Protein AF-A0A7D7VH43-F1 (afdb_monomer_lite)

Radius of gyration: 18.01 Å; chains: 1; bounding box: 37×37×48 Å

pLDDT: mean 91.58, std 15.98, range [28.94, 98.81]

Sequence (204 aa):
MSGVLYAEDCGVNSSALSQAAATEMLDHLNPDVMVSTERVGRNENGIYYNMRGRDYGMGRARIDLLFDEAMVRGIPTLAVGDGGNEIGMGLVSDVVKISVPFAAPGDCPCGGGIGATSGADILMTAAVSNWGCTAICAAMAMRTGDARLIHTPKMEARMLEVMTANGLINSADGIIDGHVDGIRDTTHIALAELADAITRKALL

Structure (mmCIF, N/CA/C/O backbone):
data_AF-A0A7D7VH43-F1
#
_entry.id   AF-A0A7D7VH43-F1
#
loop_
_atom_site.group_PDB
_atom_site.id
_atom_site.type_symbol
_atom_site.label_atom_id
_atom_site.label_alt_id
_atom_site.label_comp_id
_atom_site.label_asym_id
_atom_site.label_entity_id
_atom_site.label_seq_id
_atom_site.pdbx_PDB_ins_code
_atom_site.Cartn_x
_atom_site.Cartn_y
_atom_site.Cartn_z
_atom_site.occupancy
_atom_site.B_iso_or_equiv
_atom_site.auth_seq_id
_atom_site.auth_comp_id
_atom_site.auth_asym_id
_atom_site.auth_atom_id
_atom_site.pdbx_PDB_model_num
ATOM 1 N N . MET A 1 1 ? -16.870 -23.491 -4.202 1.00 30.12 1 MET A N 1
ATOM 2 C CA . MET A 1 1 ? -15.555 -24.131 -4.408 1.00 30.12 1 MET A CA 1
ATOM 3 C C . MET A 1 1 ? -14.579 -22.978 -4.579 1.00 30.12 1 MET A C 1
ATOM 5 O O . MET A 1 1 ? -14.709 -22.249 -5.548 1.00 30.12 1 MET A O 1
ATOM 9 N N . SER A 1 2 ? -13.769 -22.683 -3.563 1.00 34.12 2 SER A N 1
ATOM 10 C CA . SER A 1 2 ? -12.896 -21.503 -3.517 1.00 34.12 2 SER A CA 1
ATOM 11 C C . SER A 1 2 ? -11.709 -21.694 -4.464 1.00 34.12 2 SER A C 1
ATOM 13 O O . SER A 1 2 ? -10.767 -22.412 -4.133 1.00 34.12 2 SER A O 1
ATOM 15 N N . GLY A 1 3 ? -11.787 -21.109 -5.657 1.00 28.94 3 GLY A N 1
ATOM 16 C CA . GLY A 1 3 ? -10.708 -21.128 -6.640 1.00 28.94 3 GLY A CA 1
ATOM 17 C C . GLY A 1 3 ? -9.703 -20.020 -6.353 1.00 28.94 3 GLY A C 1
ATOM 18 O O . GLY A 1 3 ? -9.901 -18.886 -6.769 1.00 28.94 3 GLY A O 1
ATOM 19 N N . VAL A 1 4 ? -8.626 -20.346 -5.642 1.00 30.97 4 VAL A N 1
ATOM 20 C CA . VAL A 1 4 ? -7.389 -19.559 -5.702 1.00 30.97 4 VAL A CA 1
ATOM 21 C C . VAL A 1 4 ? -6.651 -20.044 -6.947 1.00 30.97 4 VAL A C 1
ATOM 23 O O . VAL A 1 4 ? -6.134 -21.160 -6.961 1.00 30.97 4 VAL A O 1
ATOM 26 N N . LEU A 1 5 ? -6.672 -19.254 -8.020 1.00 32.38 5 LEU A N 1
ATOM 27 C CA . LEU A 1 5 ? -5.896 -19.532 -9.228 1.00 32.38 5 LEU A CA 1
ATOM 28 C C . LEU A 1 5 ? -4.449 -19.084 -8.988 1.00 32.38 5 LEU A C 1
ATOM 30 O O . LEU A 1 5 ? -4.175 -17.899 -8.797 1.00 32.38 5 LEU A O 1
ATOM 34 N N . TYR A 1 6 ? -3.529 -20.047 -8.952 1.00 28.98 6 TYR A N 1
ATOM 35 C CA . TYR A 1 6 ? -2.091 -19.799 -8.872 1.00 28.98 6 TYR A CA 1
ATOM 36 C C . TYR A 1 6 ? -1.576 -19.276 -10.223 1.00 28.98 6 TYR A C 1
ATOM 38 O O . TYR A 1 6 ? -1.852 -19.849 -11.274 1.00 28.98 6 TYR A O 1
ATOM 46 N N . ALA A 1 7 ? -0.832 -18.170 -10.182 1.00 36.47 7 ALA A N 1
ATOM 47 C CA . ALA A 1 7 ? -0.276 -17.471 -11.339 1.00 36.47 7 ALA A CA 1
ATOM 48 C C . ALA A 1 7 ? 1.079 -18.062 -11.775 1.00 36.47 7 ALA A C 1
ATOM 50 O O . ALA A 1 7 ? 2.110 -17.403 -11.644 1.00 36.47 7 ALA A O 1
ATOM 51 N N . GLU A 1 8 ? 1.101 -19.305 -12.262 1.00 29.77 8 GLU A N 1
ATOM 52 C CA . GLU A 1 8 ? 2.364 -19.971 -12.638 1.00 29.77 8 GLU A CA 1
ATOM 53 C C . GLU A 1 8 ? 2.847 -19.710 -14.081 1.00 29.77 8 GLU A C 1
ATOM 55 O O . GLU A 1 8 ? 4.015 -19.959 -14.359 1.00 29.77 8 GLU A O 1
ATOM 60 N N . ASP A 1 9 ? 2.065 -19.086 -14.971 1.00 33.75 9 ASP A N 1
ATOM 61 C CA . ASP A 1 9 ? 2.475 -18.888 -16.377 1.00 33.75 9 ASP A CA 1
ATOM 62 C C . ASP A 1 9 ? 2.419 -17.418 -16.830 1.00 33.75 9 ASP A C 1
ATOM 64 O O . ASP A 1 9 ? 1.422 -16.976 -17.401 1.00 33.75 9 ASP A O 1
ATOM 68 N N . CYS A 1 10 ? 3.477 -16.618 -16.614 1.00 38.72 10 CYS A N 1
ATOM 69 C CA . CYS A 1 10 ? 3.488 -15.207 -17.055 1.00 38.72 10 CYS A CA 1
ATOM 70 C C . CYS A 1 10 ? 4.805 -14.696 -17.681 1.00 38.72 10 CYS A C 1
ATOM 72 O O . CYS A 1 10 ? 5.444 -13.779 -17.160 1.00 38.72 10 CYS A O 1
ATOM 74 N N . GLY A 1 11 ? 5.174 -15.238 -18.851 1.00 32.56 11 GLY A N 1
ATOM 75 C CA . GLY A 1 11 ? 6.020 -14.555 -19.853 1.00 32.56 11 GLY A CA 1
ATOM 76 C C . GLY A 1 11 ? 5.202 -13.609 -20.754 1.00 32.56 11 GLY A C 1
ATOM 77 O O . GLY A 1 11 ? 3.986 -13.561 -20.637 1.00 32.56 11 GLY A O 1
ATOM 78 N N . VAL A 1 12 ? 5.832 -12.859 -21.666 1.00 40.16 12 VAL A N 1
ATOM 79 C CA . VAL A 1 12 ? 5.258 -11.741 -22.473 1.00 40.16 12 VAL A CA 1
ATOM 80 C C . VAL A 1 12 ? 3.940 -12.058 -23.232 1.00 40.16 12 VAL A C 1
ATOM 82 O O . VAL A 1 12 ? 3.179 -11.148 -23.540 1.00 40.16 12 VAL A O 1
ATOM 85 N N . ASN A 1 13 ? 3.587 -13.335 -23.432 1.00 41.00 13 ASN A N 1
ATOM 86 C CA . ASN A 1 13 ? 2.270 -13.794 -23.923 1.00 41.00 13 ASN A CA 1
ATOM 87 C C . ASN A 1 13 ? 1.117 -13.707 -22.887 1.00 41.00 13 ASN A C 1
ATOM 89 O O . ASN A 1 13 ? 0.005 -14.150 -23.164 1.00 41.00 13 ASN A O 1
ATOM 93 N N . SER A 1 14 ? 1.364 -13.170 -21.690 1.00 57.97 14 SER A N 1
ATOM 94 C CA . SER A 1 14 ? 0.457 -13.249 -20.534 1.00 57.97 14 SER A CA 1
ATOM 95 C C . SER A 1 14 ? -0.432 -12.040 -20.289 1.00 57.97 14 SER A C 1
ATOM 97 O O . SER A 1 14 ? -1.360 -12.158 -19.493 1.00 57.97 14 SER A O 1
ATOM 99 N N . SER A 1 15 ? -0.209 -10.894 -20.938 1.00 67.12 15 SER A N 1
ATOM 100 C CA . SER A 1 15 ? -1.011 -9.690 -20.661 1.00 67.12 15 SER A CA 1
ATOM 101 C C . SER A 1 15 ? -2.470 -9.864 -21.084 1.00 67.12 15 SER A C 1
ATOM 103 O O . SER A 1 15 ? -3.365 -9.558 -20.307 1.00 67.12 15 SER A O 1
ATOM 105 N N . ALA A 1 16 ? -2.724 -10.444 -22.261 1.00 73.56 16 ALA A N 1
ATOM 106 C CA . ALA A 1 16 ? -4.080 -10.712 -22.741 1.00 73.56 16 ALA A CA 1
ATOM 107 C C . ALA A 1 16 ? -4.810 -11.761 -21.884 1.00 73.56 16 ALA A C 1
ATOM 109 O O . ALA A 1 16 ? -5.980 -11.580 -21.554 1.00 73.56 16 ALA A O 1
ATOM 110 N N . LEU A 1 17 ? -4.113 -12.830 -21.478 1.00 80.50 17 LEU A N 1
ATOM 111 C CA . LEU A 1 17 ? -4.665 -13.836 -20.561 1.00 80.50 17 LEU A CA 1
ATOM 112 C C . LEU A 1 17 ? -4.945 -13.237 -19.178 1.00 80.50 17 LEU A C 1
ATOM 114 O O . LEU A 1 17 ? -5.986 -13.513 -18.592 1.00 80.50 17 LEU A O 1
ATOM 118 N N . SER A 1 18 ? -4.057 -12.373 -18.686 1.00 83.44 18 SER A N 1
ATOM 119 C CA . SER A 1 18 ? -4.244 -11.674 -17.413 1.00 83.44 18 SER A CA 1
ATOM 120 C C . SER A 1 18 ? -5.400 -10.673 -17.474 1.00 83.44 18 SER A C 1
ATOM 122 O O . SER A 1 18 ? -6.150 -10.569 -16.512 1.00 83.44 18 SER A O 1
ATOM 124 N N . GLN A 1 19 ? -5.597 -9.987 -18.605 1.00 88.06 19 GLN A N 1
ATOM 125 C CA . GLN A 1 19 ? -6.742 -9.094 -18.809 1.00 88.06 19 GLN A CA 1
ATOM 126 C C . GLN A 1 19 ? -8.066 -9.868 -18.839 1.00 88.06 19 GLN A C 1
ATOM 128 O O . GLN A 1 19 ? -9.049 -9.451 -18.225 1.00 88.06 19 GLN A O 1
ATOM 133 N N . ALA A 1 20 ? -8.097 -11.013 -19.528 1.00 89.62 20 ALA A N 1
ATOM 134 C CA . ALA A 1 20 ? -9.265 -11.888 -19.542 1.00 89.62 20 ALA A CA 1
ATOM 135 C C . ALA A 1 20 ? -9.577 -12.418 -18.132 1.00 89.62 20 ALA A C 1
ATOM 137 O O . ALA A 1 20 ? -10.725 -12.359 -17.702 1.00 89.62 20 ALA A O 1
ATOM 138 N N . ALA A 1 21 ? -8.552 -12.838 -17.383 1.00 90.88 21 ALA A N 1
ATOM 139 C CA . ALA A 1 21 ? -8.704 -13.262 -15.994 1.00 90.88 21 ALA A CA 1
ATOM 140 C C . ALA A 1 21 ? -9.205 -12.122 -15.092 1.00 90.88 21 ALA A C 1
ATOM 142 O O . ALA A 1 21 ? -10.080 -12.345 -14.264 1.00 90.88 21 ALA A O 1
ATOM 143 N N . ALA A 1 22 ? -8.710 -10.893 -15.270 1.00 92.44 22 ALA A N 1
ATOM 144 C CA . ALA A 1 22 ? -9.198 -9.728 -14.534 1.00 92.44 22 ALA A CA 1
ATOM 145 C C . ALA A 1 22 ? -10.690 -9.466 -14.797 1.00 92.44 22 ALA A C 1
ATOM 147 O O . ALA A 1 22 ? -11.463 -9.267 -13.860 1.00 92.44 22 ALA A O 1
ATOM 148 N N . THR A 1 23 ? -11.096 -9.541 -16.067 1.00 94.62 23 THR A N 1
ATOM 149 C CA . THR A 1 23 ? -12.496 -9.402 -16.493 1.00 94.62 23 THR A CA 1
ATOM 150 C C . THR A 1 23 ? -13.372 -10.465 -15.829 1.00 94.62 23 THR A C 1
ATOM 152 O O . THR A 1 23 ? -14.360 -10.127 -15.180 1.00 94.62 23 THR A O 1
ATOM 155 N N . GLU A 1 24 ? -12.974 -11.737 -15.924 1.00 95.19 24 GLU A N 1
ATOM 156 C CA . GLU A 1 24 ? -13.702 -12.869 -15.342 1.00 95.19 24 GLU A CA 1
ATOM 157 C C . GLU A 1 24 ? -13.798 -12.767 -13.813 1.00 95.19 24 GLU A C 1
ATOM 159 O O . GLU A 1 24 ? -14.860 -13.001 -13.233 1.00 95.19 24 GLU A O 1
ATOM 164 N N . MET A 1 25 ? -12.710 -12.374 -13.143 1.00 94.00 25 MET A N 1
ATOM 165 C CA . MET A 1 25 ? -12.699 -12.190 -11.692 1.00 94.00 25 MET A CA 1
ATOM 166 C C . MET A 1 25 ? -13.668 -11.093 -11.255 1.00 94.00 25 MET A C 1
ATOM 168 O O . MET A 1 25 ? -14.389 -11.289 -10.279 1.00 94.00 25 MET A O 1
ATOM 172 N N . LEU A 1 26 ? -13.717 -9.959 -11.959 1.00 94.94 26 LEU A N 1
ATOM 173 C CA . LEU A 1 26 ? -14.647 -8.878 -11.624 1.00 94.94 26 LEU A CA 1
ATOM 174 C C . LEU A 1 26 ? -16.097 -9.233 -11.961 1.00 94.94 26 LEU A C 1
ATOM 176 O O . LEU A 1 26 ? -16.983 -8.860 -11.198 1.00 94.94 26 LEU A O 1
ATOM 180 N N . ASP A 1 27 ? -16.343 -9.994 -13.029 1.00 95.69 27 ASP A N 1
ATOM 181 C CA . ASP A 1 27 ? -17.680 -10.516 -13.344 1.00 95.69 27 ASP A CA 1
ATOM 182 C C . ASP A 1 27 ? -18.175 -11.475 -12.253 1.00 95.69 27 ASP A C 1
ATOM 184 O O . ASP A 1 27 ? -19.344 -11.444 -11.868 1.00 95.69 27 ASP A O 1
ATOM 188 N N . HIS A 1 28 ? -17.283 -12.325 -11.734 1.00 95.56 28 HIS A N 1
ATOM 189 C CA . HIS A 1 28 ? -17.629 -13.300 -10.707 1.00 95.56 28 HIS A CA 1
ATOM 190 C C . HIS A 1 28 ? -17.789 -12.678 -9.316 1.00 95.56 28 HIS A C 1
ATOM 192 O O . HIS A 1 28 ? -18.732 -13.009 -8.596 1.00 95.56 28 HIS A O 1
ATOM 198 N N . LEU A 1 29 ? -16.850 -11.817 -8.915 1.00 94.75 29 LEU A N 1
ATOM 199 C CA . LEU A 1 29 ? -16.812 -11.236 -7.573 1.00 94.75 29 LEU A CA 1
ATOM 200 C C . LEU A 1 29 ? -17.750 -10.035 -7.427 1.00 94.75 29 LEU A C 1
ATOM 202 O O . LEU A 1 29 ? -18.232 -9.804 -6.321 1.00 94.75 29 LEU A O 1
ATOM 206 N N . ASN A 1 30 ? -17.989 -9.289 -8.513 1.00 95.00 30 ASN A N 1
ATOM 207 C CA . ASN A 1 30 ? -18.801 -8.070 -8.562 1.00 95.00 30 ASN A CA 1
ATOM 208 C C . ASN A 1 30 ? -18.592 -7.150 -7.335 1.00 95.00 30 ASN A C 1
ATOM 210 O O . ASN A 1 30 ? -19.531 -6.931 -6.564 1.00 95.00 30 ASN A O 1
ATOM 214 N N . PRO A 1 31 ? -17.354 -6.673 -7.093 1.00 96.81 31 PRO A N 1
ATOM 215 C CA . PRO A 1 31 ? -17.028 -5.944 -5.875 1.00 96.81 31 PRO A CA 1
ATOM 216 C C . PRO A 1 31 ? -17.589 -4.516 -5.887 1.00 96.81 31 PRO A C 1
ATOM 218 O O . PRO A 1 31 ? -17.533 -3.828 -6.903 1.00 96.81 31 PRO A O 1
ATOM 221 N N . ASP A 1 32 ? -18.037 -4.038 -4.723 1.00 97.88 32 ASP A N 1
ATOM 222 C CA . ASP A 1 32 ? -18.437 -2.634 -4.527 1.00 97.88 32 ASP A CA 1
ATOM 223 C C . ASP A 1 32 ? -17.233 -1.680 -4.426 1.00 97.88 32 ASP A C 1
ATOM 225 O O . ASP A 1 32 ? -17.367 -0.473 -4.614 1.00 97.88 32 ASP A O 1
ATOM 229 N 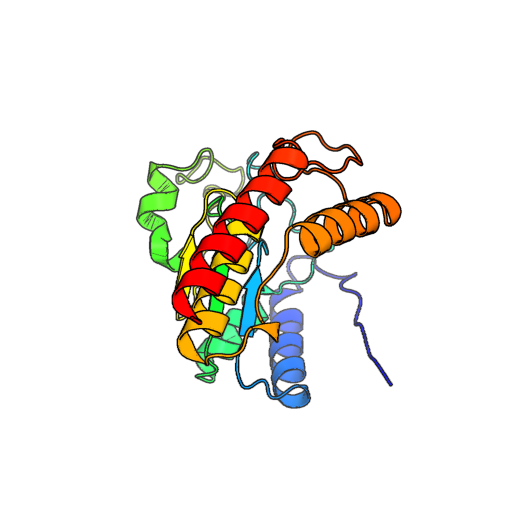N . VAL A 1 33 ? -16.057 -2.208 -4.071 1.00 97.25 33 VAL A N 1
ATOM 230 C CA . VAL A 1 33 ? -14.809 -1.454 -3.913 1.00 97.25 33 VAL A CA 1
ATOM 231 C C . VAL A 1 33 ? -13.604 -2.376 -4.079 1.00 97.25 33 VAL A C 1
ATOM 233 O O . VAL A 1 33 ? -13.618 -3.526 -3.638 1.00 97.25 33 VAL A O 1
ATOM 236 N N . MET A 1 34 ? -12.536 -1.846 -4.664 1.00 97.75 34 MET A N 1
ATOM 237 C CA . MET A 1 34 ? -11.229 -2.490 -4.749 1.00 97.75 34 MET A CA 1
ATOM 238 C C . MET A 1 34 ? -10.230 -1.764 -3.854 1.00 97.75 34 MET A C 1
ATOM 240 O O . MET A 1 34 ? -10.127 -0.539 -3.902 1.00 97.75 34 MET A O 1
ATOM 244 N N . VAL A 1 35 ? -9.468 -2.513 -3.053 1.00 98.12 35 VAL A N 1
ATOM 245 C CA . VAL A 1 35 ? -8.438 -1.953 -2.168 1.00 98.12 35 VAL A CA 1
ATOM 246 C C . VAL A 1 35 ? -7.100 -2.640 -2.418 1.00 98.12 35 VAL A C 1
ATOM 248 O O . VAL A 1 35 ? -6.994 -3.859 -2.285 1.00 98.12 35 VAL A O 1
ATOM 251 N N . SER A 1 36 ? -6.080 -1.864 -2.783 1.00 98.06 36 SER A N 1
ATOM 252 C CA . SER A 1 36 ? -4.691 -2.315 -2.885 1.00 98.06 36 SER A CA 1
ATOM 253 C C . SER A 1 36 ? -3.900 -1.845 -1.671 1.00 98.06 36 SER A C 1
ATOM 255 O O . SER A 1 36 ? -3.998 -0.685 -1.280 1.00 98.06 36 SER A O 1
ATOM 257 N N . THR A 1 37 ? -3.083 -2.730 -1.107 1.00 97.75 37 THR A N 1
ATOM 258 C CA . THR A 1 37 ? -2.142 -2.407 -0.030 1.00 97.75 37 THR A CA 1
ATOM 259 C C . THR A 1 37 ? -0.796 -3.035 -0.363 1.00 97.75 37 THR A C 1
ATOM 261 O O . THR A 1 37 ? -0.701 -4.267 -0.397 1.00 97.75 37 THR A O 1
ATOM 264 N N . GLU A 1 38 ? 0.225 -2.219 -0.621 1.00 96.44 38 GLU A N 1
ATOM 265 C CA . GLU A 1 38 ? 1.601 -2.693 -0.835 1.00 96.44 38 GLU A CA 1
ATOM 266 C C . GLU A 1 38 ? 1.723 -3.721 -1.981 1.00 96.44 38 GLU A C 1
ATOM 268 O O . GLU A 1 38 ? 2.399 -4.754 -1.898 1.00 96.44 38 GLU A O 1
ATOM 273 N N . ARG A 1 39 ? 0.976 -3.503 -3.072 1.00 95.69 39 ARG A N 1
ATOM 274 C CA . ARG A 1 39 ? 1.031 -4.362 -4.264 1.00 95.69 39 ARG A CA 1
ATOM 275 C C . ARG A 1 39 ? 1.748 -3.652 -5.390 1.00 95.69 39 ARG A C 1
ATOM 277 O O . ARG A 1 39 ? 1.244 -2.663 -5.898 1.00 95.69 39 ARG A O 1
ATOM 284 N N . VAL A 1 40 ? 2.882 -4.210 -5.806 1.00 95.56 40 VAL A N 1
ATOM 285 C CA . VAL A 1 40 ? 3.694 -3.704 -6.920 1.00 95.56 40 VAL A CA 1
ATOM 286 C C . VAL A 1 40 ? 2.869 -3.638 -8.211 1.00 95.56 40 VAL A C 1
ATOM 288 O O . VAL A 1 40 ? 2.250 -4.631 -8.600 1.00 95.56 40 VAL A O 1
ATOM 291 N N . GLY A 1 41 ? 2.891 -2.482 -8.869 1.00 96.00 41 GLY A N 1
ATOM 292 C CA . GLY A 1 41 ? 2.325 -2.257 -10.197 1.00 96.00 41 GLY A CA 1
ATOM 293 C C . GLY A 1 41 ? 3.405 -2.257 -11.280 1.00 96.00 41 GLY A C 1
ATOM 294 O O . GLY A 1 41 ? 4.597 -2.135 -10.993 1.00 96.00 41 GLY A O 1
ATOM 295 N N . ARG A 1 42 ? 3.000 -2.408 -12.544 1.00 95.88 42 ARG A N 1
ATOM 296 C CA . ARG A 1 42 ? 3.939 -2.333 -13.671 1.00 95.88 42 ARG A CA 1
ATOM 297 C C . ARG A 1 42 ? 4.423 -0.903 -13.911 1.00 95.88 42 ARG A C 1
ATOM 299 O O . ARG A 1 42 ? 3.645 0.052 -13.809 1.00 95.88 42 ARG A O 1
ATOM 306 N N . ASN A 1 43 ? 5.674 -0.767 -14.328 1.00 96.62 43 ASN A N 1
ATOM 307 C CA . ASN A 1 43 ? 6.210 0.489 -14.834 1.00 96.62 43 ASN A CA 1
ATOM 308 C C . ASN A 1 43 ? 5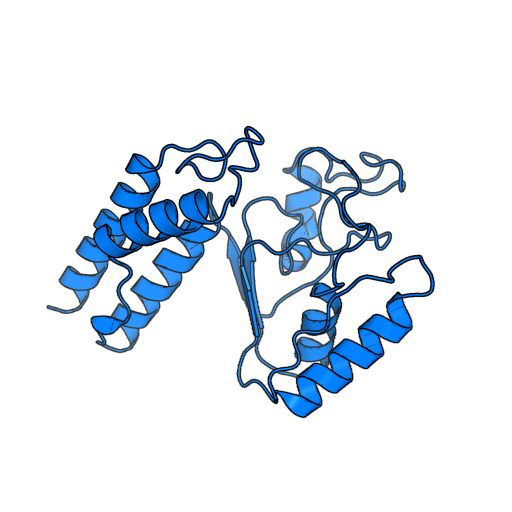.738 0.789 -16.268 1.00 96.62 43 ASN A C 1
ATOM 310 O O . ASN A 1 43 ? 4.975 0.024 -16.866 1.00 96.62 43 ASN A O 1
ATOM 314 N N . GLU A 1 44 ? 6.213 1.891 -16.848 1.00 95.31 44 GLU A N 1
ATOM 315 C CA . GLU A 1 44 ? 5.853 2.342 -18.198 1.00 95.31 44 GLU A CA 1
ATOM 316 C C . GLU A 1 44 ? 6.207 1.352 -19.316 1.00 95.31 44 GLU A C 1
ATOM 318 O O . GLU A 1 44 ? 5.600 1.390 -20.384 1.00 95.31 44 GLU A O 1
ATOM 323 N N . ASN A 1 45 ? 7.137 0.433 -19.054 1.00 94.12 45 ASN A N 1
ATOM 324 C CA . ASN A 1 45 ? 7.562 -0.611 -19.982 1.00 94.12 45 ASN A CA 1
ATOM 325 C C . ASN A 1 45 ? 6.930 -1.979 -19.667 1.00 94.12 45 ASN A C 1
ATOM 327 O O . ASN A 1 45 ? 7.328 -2.991 -20.243 1.00 94.12 45 ASN A O 1
ATOM 331 N N . GLY A 1 46 ? 5.955 -2.032 -18.753 1.00 93.12 46 GLY A N 1
ATOM 332 C CA . GLY A 1 46 ? 5.259 -3.263 -18.376 1.00 93.12 46 GLY A CA 1
ATOM 333 C C . GLY A 1 46 ? 6.061 -4.194 -17.457 1.00 93.12 46 GLY A C 1
ATOM 334 O O . GLY A 1 46 ? 5.686 -5.356 -17.299 1.00 93.12 46 GLY A O 1
ATOM 335 N N . ILE A 1 47 ? 7.157 -3.712 -16.865 1.00 94.31 47 ILE A N 1
ATOM 336 C CA . ILE A 1 47 ? 8.032 -4.480 -15.971 1.00 94.31 47 ILE A CA 1
ATOM 337 C C . ILE A 1 47 ? 7.728 -4.122 -14.516 1.00 94.31 47 ILE A C 1
ATOM 339 O O . ILE A 1 47 ? 7.425 -2.977 -14.194 1.00 94.31 47 ILE A O 1
ATOM 343 N N . TYR A 1 48 ? 7.831 -5.101 -13.623 1.00 94.94 48 TYR A N 1
ATOM 344 C CA . TYR A 1 48 ? 7.601 -4.917 -12.193 1.00 94.94 48 TYR A CA 1
ATOM 345 C C . TYR A 1 48 ? 8.954 -4.873 -11.505 1.00 94.94 48 TYR A C 1
ATOM 347 O O . TYR A 1 48 ? 9.683 -5.861 -11.533 1.00 94.94 48 TYR A O 1
ATOM 355 N N . TYR A 1 49 ? 9.291 -3.753 -10.880 1.00 96.06 49 TYR A N 1
ATOM 356 C CA . TYR A 1 49 ? 10.546 -3.603 -10.154 1.00 96.06 49 TYR A CA 1
ATOM 357 C C . TYR A 1 49 ? 10.295 -3.503 -8.656 1.00 96.06 49 TYR A C 1
ATOM 359 O O . TYR A 1 49 ? 9.289 -2.953 -8.216 1.00 96.06 49 TYR A O 1
ATOM 367 N N . ASN A 1 50 ? 11.226 -4.018 -7.858 1.00 94.88 50 ASN A N 1
ATOM 368 C CA . ASN A 1 50 ? 11.290 -3.664 -6.443 1.00 94.88 50 ASN A CA 1
ATOM 369 C C . ASN A 1 50 ? 12.028 -2.329 -6.237 1.00 94.88 50 ASN A C 1
ATOM 371 O O . ASN A 1 50 ? 12.670 -1.810 -7.149 1.00 94.88 50 ASN A O 1
ATOM 375 N N . MET A 1 51 ? 12.037 -1.842 -4.996 1.00 95.50 51 MET A N 1
ATOM 376 C CA . MET A 1 51 ? 12.720 -0.603 -4.591 1.00 95.50 51 MET A CA 1
ATOM 377 C C . MET A 1 51 ? 14.245 -0.590 -4.819 1.00 95.50 51 MET A C 1
ATOM 379 O O . MET A 1 51 ? 14.895 0.432 -4.631 1.00 95.50 51 MET A O 1
ATOM 383 N N . ARG A 1 52 ? 14.849 -1.720 -5.221 1.00 94.69 52 ARG A N 1
ATOM 384 C CA . ARG A 1 52 ? 16.278 -1.845 -5.562 1.00 94.69 52 ARG A CA 1
ATOM 385 C C . ARG A 1 52 ? 16.524 -1.903 -7.077 1.00 94.69 52 ARG A C 1
ATOM 387 O O . ARG A 1 52 ? 17.600 -2.342 -7.484 1.00 94.69 52 ARG A O 1
ATOM 394 N N . GLY A 1 53 ? 15.529 -1.564 -7.901 1.00 95.19 53 GLY A N 1
ATOM 395 C CA . GLY A 1 53 ? 15.633 -1.603 -9.364 1.00 95.19 53 GLY A CA 1
ATOM 396 C C . GLY A 1 53 ? 15.786 -3.016 -9.937 1.00 95.19 53 GLY A C 1
ATOM 397 O O . GLY A 1 53 ? 16.294 -3.189 -11.045 1.00 95.19 53 GLY A O 1
ATOM 398 N N . ARG A 1 54 ? 15.387 -4.057 -9.189 1.00 94.50 54 ARG A N 1
ATOM 399 C CA . ARG A 1 54 ? 15.469 -5.454 -9.647 1.00 94.50 54 ARG A CA 1
ATOM 400 C C . ARG A 1 54 ? 14.126 -5.908 -10.189 1.00 94.50 54 ARG A C 1
ATOM 402 O O . ARG A 1 54 ? 13.118 -5.753 -9.500 1.00 94.50 54 ARG A O 1
ATOM 409 N N . ASP A 1 55 ? 14.142 -6.461 -11.401 1.00 93.50 55 ASP A N 1
ATOM 410 C CA . ASP A 1 55 ? 12.952 -7.054 -12.007 1.00 93.50 55 ASP A CA 1
ATOM 411 C C . ASP A 1 55 ? 12.435 -8.170 -11.097 1.00 93.50 55 ASP A C 1
ATOM 413 O O . ASP A 1 55 ? 13.180 -9.037 -10.627 1.00 93.50 55 ASP A O 1
ATOM 417 N N . TYR A 1 56 ? 11.151 -8.080 -10.806 1.00 82.69 56 TYR A N 1
ATOM 418 C CA . TYR A 1 56 ? 10.422 -8.898 -9.866 1.00 82.69 56 TYR A CA 1
ATOM 419 C C . TYR A 1 56 ? 9.092 -9.394 -10.455 1.00 82.69 56 TYR A C 1
ATOM 421 O O . TYR A 1 56 ? 8.209 -9.835 -9.723 1.00 82.69 56 TYR A O 1
ATOM 429 N N . GLY A 1 57 ? 8.929 -9.331 -11.782 1.00 81.56 57 GLY A N 1
ATOM 430 C CA . GLY A 1 57 ? 7.686 -9.696 -12.465 1.00 81.56 57 GLY A CA 1
ATOM 431 C C . GLY A 1 57 ? 7.501 -11.195 -12.722 1.00 81.56 57 GLY A C 1
ATOM 432 O O . GLY A 1 57 ? 6.376 -11.639 -12.969 1.00 81.56 57 GLY A O 1
ATOM 433 N N . MET A 1 58 ? 8.567 -11.997 -12.691 1.00 82.62 58 MET A N 1
ATOM 434 C CA . MET A 1 58 ? 8.488 -13.430 -12.999 1.00 82.62 58 MET A CA 1
ATOM 435 C C . MET A 1 58 ? 7.631 -14.184 -11.966 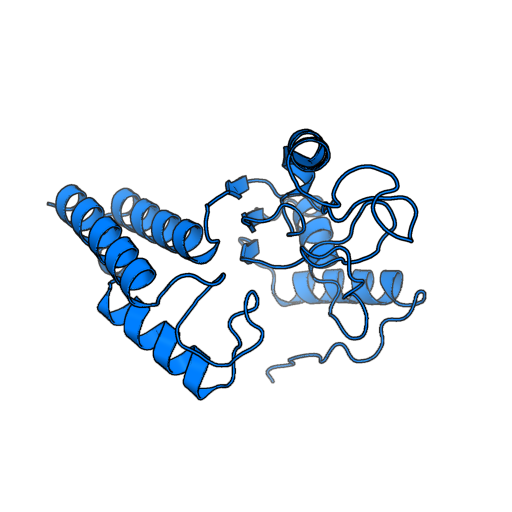1.00 82.62 58 MET A C 1
ATOM 437 O O . MET A 1 58 ? 7.830 -14.031 -10.763 1.00 82.62 58 MET A O 1
ATOM 441 N N . GLY A 1 59 ? 6.676 -14.995 -12.438 1.00 77.94 59 GLY A N 1
ATOM 442 C CA . GLY A 1 59 ? 5.819 -15.834 -11.583 1.00 77.94 59 GLY A CA 1
ATOM 443 C C . GLY A 1 59 ? 4.822 -15.066 -10.706 1.00 77.94 59 GLY A C 1
ATOM 444 O O . GLY A 1 59 ? 4.311 -15.614 -9.733 1.00 77.94 59 GLY A O 1
ATOM 445 N N . ARG A 1 60 ? 4.570 -13.783 -11.001 1.00 79.06 60 ARG A N 1
ATOM 446 C CA . ARG A 1 60 ? 3.620 -12.956 -10.248 1.00 79.06 60 ARG A CA 1
ATOM 447 C C . ARG A 1 60 ? 2.333 -12.709 -11.014 1.00 79.06 60 ARG A C 1
ATOM 449 O O . ARG A 1 60 ? 2.361 -12.401 -12.203 1.00 79.06 60 ARG A O 1
ATOM 456 N N . ALA A 1 61 ? 1.217 -12.746 -10.292 1.00 84.31 61 ALA A N 1
ATOM 457 C CA . ALA A 1 61 ? -0.066 -12.294 -10.807 1.00 84.31 61 ALA A CA 1
ATOM 458 C C . ALA A 1 61 ? -0.009 -10.797 -11.160 1.00 84.31 61 ALA A C 1
ATOM 460 O O . ALA A 1 61 ? 0.508 -9.987 -10.388 1.00 84.31 61 ALA A O 1
ATOM 461 N N . ARG A 1 62 ? -0.563 -10.435 -12.319 1.00 89.44 62 ARG A N 1
ATOM 462 C CA . ARG A 1 62 ? -0.658 -9.059 -12.833 1.00 89.44 62 ARG A CA 1
ATOM 463 C C . ARG A 1 62 ? -1.874 -8.349 -12.221 1.00 89.44 62 ARG A C 1
ATOM 465 O O . ARG A 1 62 ? -2.839 -8.036 -12.910 1.00 89.44 62 ARG A O 1
ATOM 472 N N . ILE A 1 63 ? -1.874 -8.206 -10.892 1.00 91.75 63 ILE A N 1
ATOM 473 C CA . ILE A 1 63 ? -3.028 -7.701 -10.121 1.00 91.75 63 ILE A CA 1
ATOM 474 C C . ILE A 1 63 ? -3.372 -6.251 -10.482 1.00 91.75 63 ILE A C 1
ATOM 476 O O . ILE A 1 63 ? -4.526 -5.860 -10.401 1.00 91.75 63 ILE A O 1
ATOM 480 N N . ASP A 1 64 ? -2.406 -5.461 -10.932 1.00 94.94 64 ASP A N 1
ATOM 481 C CA . ASP A 1 64 ? -2.616 -4.096 -11.413 1.00 94.94 64 ASP A CA 1
ATOM 482 C C . ASP A 1 64 ? -3.586 -4.012 -12.603 1.00 94.94 64 ASP A C 1
ATOM 484 O O . ASP A 1 64 ? -4.353 -3.059 -12.685 1.00 94.94 64 ASP A O 1
ATOM 488 N N . LEU A 1 65 ? -3.656 -5.042 -13.456 1.00 94.75 65 LEU A N 1
ATOM 489 C CA . LEU A 1 65 ? -4.660 -5.111 -14.530 1.00 94.75 65 LEU A CA 1
ATOM 490 C C . LEU A 1 65 ? -6.091 -5.274 -13.995 1.00 94.75 65 LEU A C 1
ATOM 492 O O . LEU A 1 65 ? -7.041 -4.812 -14.622 1.00 94.75 65 LEU A O 1
ATOM 496 N N . LEU A 1 66 ? -6.254 -5.894 -12.819 1.00 94.31 66 LEU A N 1
ATOM 497 C CA . LEU A 1 66 ? -7.545 -5.970 -12.131 1.00 94.31 66 LEU A CA 1
ATOM 498 C C . LEU A 1 66 ? -8.009 -4.583 -11.673 1.00 94.31 66 LEU A C 1
ATOM 500 O O . LEU A 1 66 ? -9.199 -4.290 -11.724 1.00 94.31 66 LEU A O 1
ATOM 504 N N . PHE A 1 67 ? -7.075 -3.727 -11.252 1.00 96.81 67 PHE A N 1
ATOM 505 C CA . PHE A 1 67 ? -7.373 -2.346 -10.869 1.00 96.81 67 PHE A CA 1
ATOM 506 C C . PHE A 1 67 ? -7.680 -1.478 -12.089 1.00 96.81 67 PHE A C 1
ATOM 508 O O . PHE A 1 67 ? -8.659 -0.738 -12.055 1.00 96.81 67 PHE A O 1
ATOM 515 N N . ASP A 1 68 ? -6.925 -1.624 -13.180 1.00 96.94 68 ASP A N 1
ATOM 516 C CA . ASP A 1 68 ? -7.221 -0.912 -14.428 1.00 96.94 68 ASP A CA 1
ATOM 517 C C . ASP A 1 68 ? -8.629 -1.255 -14.948 1.00 96.94 68 ASP A C 1
ATOM 519 O O . ASP A 1 68 ? -9.410 -0.361 -15.274 1.00 96.94 68 ASP A O 1
ATOM 523 N N . GLU A 1 69 ? -8.987 -2.543 -14.973 1.00 97.06 69 GLU A N 1
ATOM 524 C CA . GLU A 1 69 ? -10.323 -2.994 -15.383 1.00 97.06 69 GLU A CA 1
ATOM 525 C C . GLU A 1 69 ? -11.418 -2.495 -14.424 1.00 97.06 69 GLU A C 1
ATOM 527 O O . GLU A 1 69 ? -12.471 -2.040 -14.871 1.00 97.06 69 GLU A O 1
ATOM 532 N N . ALA A 1 70 ? -11.177 -2.525 -13.108 1.00 97.44 70 ALA A N 1
ATOM 533 C CA . ALA A 1 70 ? -12.117 -1.996 -12.120 1.00 97.44 70 ALA A CA 1
ATOM 534 C C . ALA A 1 70 ? -12.409 -0.504 -12.353 1.00 97.44 70 ALA A C 1
ATOM 536 O O . ALA A 1 70 ? -13.576 -0.104 -12.360 1.00 97.44 70 ALA A O 1
ATOM 537 N N . MET A 1 71 ? -11.377 0.297 -12.635 1.00 97.38 71 MET A N 1
ATOM 538 C CA . MET A 1 71 ? -11.529 1.717 -12.960 1.00 97.38 71 MET A CA 1
ATOM 539 C C . MET A 1 71 ? -12.313 1.930 -14.262 1.00 97.38 71 MET A C 1
ATOM 541 O O . MET A 1 71 ? -13.200 2.783 -14.306 1.00 97.38 71 MET A O 1
ATOM 545 N N . VAL A 1 72 ? -12.057 1.133 -15.309 1.00 97.44 72 VAL A N 1
ATOM 546 C CA . VAL A 1 72 ? -12.830 1.185 -16.570 1.00 97.44 72 VAL A CA 1
ATOM 547 C C . VAL A 1 72 ? -14.318 0.911 -16.327 1.00 97.44 72 VAL A C 1
ATOM 549 O O . VAL A 1 72 ? -15.175 1.548 -16.941 1.00 97.44 72 VAL A O 1
ATOM 552 N N . ARG A 1 73 ? -14.637 0.001 -15.401 1.00 97.38 73 ARG A N 1
ATOM 553 C CA . ARG A 1 73 ? -16.014 -0.337 -15.003 1.00 97.38 73 ARG A CA 1
ATOM 554 C C . ARG A 1 73 ? -16.649 0.666 -14.038 1.00 97.38 73 ARG A C 1
ATOM 556 O O . ARG A 1 73 ? -17.827 0.523 -13.717 1.00 97.38 73 ARG A O 1
ATOM 563 N N . GLY A 1 74 ? -15.899 1.662 -13.568 1.00 97.88 74 GLY A N 1
ATOM 564 C CA . GLY A 1 74 ? -16.362 2.620 -12.566 1.00 97.88 74 GLY A CA 1
ATOM 565 C C . GLY A 1 74 ? -16.527 2.022 -11.165 1.00 97.88 74 GLY A C 1
ATOM 566 O O . GLY A 1 74 ? -17.292 2.562 -10.367 1.00 97.88 74 GLY A O 1
ATOM 567 N N . ILE A 1 75 ? -15.843 0.913 -10.863 1.00 98.31 75 ILE A N 1
ATOM 568 C CA . ILE A 1 75 ? -15.771 0.354 -9.509 1.00 98.31 75 ILE A CA 1
ATOM 569 C C . ILE A 1 75 ? -14.786 1.215 -8.702 1.00 98.31 75 ILE A C 1
ATOM 571 O O . ILE A 1 75 ? -13.638 1.340 -9.126 1.00 98.31 75 ILE A O 1
ATOM 575 N N . PRO A 1 76 ? -15.182 1.773 -7.542 1.00 98.44 76 PRO A N 1
ATOM 576 C CA . PRO A 1 76 ? -14.296 2.578 -6.710 1.00 98.44 76 PRO A CA 1
ATOM 577 C C . PRO A 1 76 ? -13.008 1.845 -6.324 1.00 98.44 76 PRO A C 1
ATOM 579 O O . PRO A 1 76 ? -13.038 0.706 -5.852 1.00 98.44 76 PRO A O 1
ATOM 582 N N . THR A 1 77 ? -11.876 2.529 -6.460 1.00 98.56 77 THR A N 1
ATOM 583 C CA . THR A 1 77 ? -10.543 1.985 -6.189 1.00 98.56 77 THR A CA 1
ATOM 584 C C . THR A 1 77 ? -9.781 2.826 -5.159 1.00 98.56 77 THR A C 1
ATOM 586 O O . THR A 1 77 ? -9.641 4.043 -5.277 1.00 98.56 77 THR A O 1
ATOM 589 N N . LEU A 1 78 ? -9.261 2.163 -4.127 1.00 98.50 78 LEU A N 1
ATOM 590 C CA . LEU A 1 78 ? -8.386 2.739 -3.108 1.00 98.50 78 LEU A CA 1
ATOM 591 C C . LEU A 1 78 ? -7.040 2.019 -3.142 1.00 98.50 78 LEU A C 1
ATOM 593 O O . LEU A 1 78 ? -6.985 0.792 -3.144 1.00 98.50 78 LEU A O 1
ATOM 597 N N . ALA A 1 79 ? -5.953 2.773 -3.110 1.00 98.56 79 ALA A N 1
ATOM 598 C CA . ALA A 1 79 ? -4.609 2.230 -3.026 1.00 98.56 79 ALA A CA 1
ATOM 599 C C . ALA A 1 79 ? -3.841 2.804 -1.836 1.00 98.56 79 ALA A C 1
ATOM 601 O O . ALA A 1 79 ? -3.979 3.983 -1.506 1.00 98.56 79 ALA A O 1
ATOM 602 N N . VAL A 1 80 ? -3.011 1.966 -1.220 1.00 98.81 80 VAL A N 1
ATOM 603 C CA . VAL A 1 80 ? -2.043 2.333 -0.186 1.00 98.81 80 VAL A CA 1
ATOM 604 C C . VAL A 1 80 ? -0.658 1.874 -0.633 1.00 98.81 80 VAL A C 1
ATOM 606 O O . VAL A 1 80 ? -0.495 0.704 -0.992 1.00 98.81 80 VAL A O 1
ATOM 609 N N . GLY A 1 81 ? 0.309 2.787 -0.608 1.00 98.12 81 GLY A N 1
ATOM 610 C CA . GLY A 1 81 ? 1.708 2.515 -0.946 1.00 98.12 81 GLY A CA 1
ATOM 611 C C . GLY A 1 81 ? 2.654 3.483 -0.236 1.00 98.12 81 GLY A C 1
ATOM 612 O O . GLY A 1 81 ? 2.218 4.537 0.248 1.00 98.12 81 GLY A O 1
ATOM 613 N N . ASP A 1 82 ? 3.943 3.160 -0.21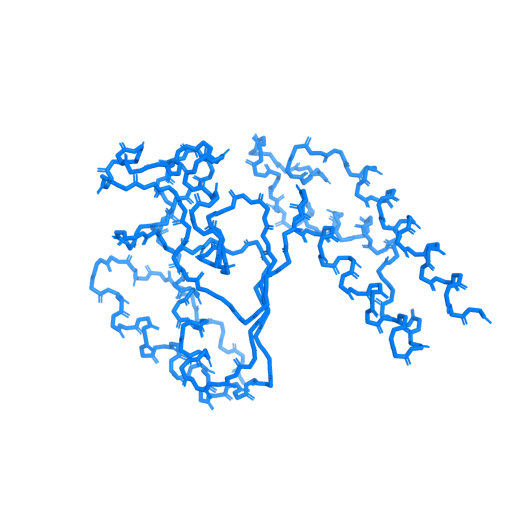8 1.00 97.50 82 ASP A N 1
ATOM 614 C CA . ASP A 1 82 ? 4.974 3.969 0.444 1.00 97.50 82 ASP A CA 1
ATOM 615 C C . ASP A 1 82 ? 6.255 4.171 -0.390 1.00 97.50 82 ASP A C 1
ATOM 617 O O . ASP A 1 82 ? 7.004 5.120 -0.137 1.00 97.50 82 ASP A O 1
ATOM 621 N N . GLY A 1 83 ? 6.471 3.364 -1.432 1.00 96.19 83 GLY A N 1
ATOM 622 C CA . GLY A 1 83 ? 7.684 3.356 -2.243 1.00 96.19 83 GLY A CA 1
ATOM 623 C C . GLY A 1 83 ? 7.574 4.035 -3.610 1.00 96.19 83 GLY A C 1
ATOM 624 O O . GLY A 1 83 ? 8.560 4.576 -4.108 1.00 96.19 83 GLY A O 1
ATOM 625 N N . GLY A 1 84 ? 6.397 4.050 -4.235 1.00 97.75 84 GLY A N 1
ATOM 626 C CA . GLY A 1 84 ? 6.170 4.611 -5.576 1.00 97.75 84 GLY A CA 1
ATOM 627 C C . GLY A 1 84 ? 6.071 3.568 -6.698 1.00 97.75 84 GLY A C 1
ATOM 628 O O . GLY A 1 84 ? 5.704 3.909 -7.825 1.00 97.75 84 GLY A O 1
ATOM 629 N N . ASN A 1 85 ? 6.380 2.302 -6.419 1.00 97.69 85 ASN A N 1
ATOM 630 C CA . ASN A 1 85 ? 6.277 1.182 -7.361 1.00 97.69 85 ASN A CA 1
ATOM 631 C C . ASN A 1 85 ? 4.988 0.356 -7.174 1.00 97.69 85 ASN A C 1
ATOM 633 O O . ASN A 1 85 ? 4.833 -0.699 -7.789 1.00 97.69 85 ASN A O 1
ATOM 637 N N . GLU A 1 86 ? 4.058 0.807 -6.338 1.00 98.19 86 GLU A N 1
ATOM 638 C CA . GLU A 1 86 ? 2.802 0.136 -6.020 1.00 98.19 86 GLU A CA 1
ATOM 639 C C . GLU A 1 86 ? 1.632 0.637 -6.871 1.00 98.19 86 GLU A C 1
ATOM 641 O O . GLU A 1 86 ? 1.606 1.764 -7.368 1.00 98.19 86 GLU A O 1
ATOM 646 N N . ILE A 1 87 ? 0.610 -0.205 -7.010 1.00 98.44 87 ILE A N 1
ATOM 647 C CA . ILE A 1 87 ? -0.682 0.158 -7.593 1.00 98.44 87 ILE A CA 1
ATOM 648 C C . ILE A 1 87 ? -1.190 1.449 -6.947 1.00 98.44 87 ILE A C 1
ATOM 650 O O . ILE A 1 87 ? -1.137 1.587 -5.729 1.00 98.44 87 ILE A O 1
ATOM 654 N N . GLY A 1 88 ? -1.683 2.387 -7.759 1.00 98.31 88 GLY A N 1
ATOM 655 C CA . GLY A 1 88 ? -2.131 3.710 -7.324 1.00 98.31 88 GLY A CA 1
ATOM 656 C C . GLY A 1 88 ? -1.078 4.807 -7.473 1.00 98.31 88 GLY A C 1
ATOM 657 O O . GLY A 1 88 ? -1.439 5.953 -7.744 1.00 98.31 88 GLY A O 1
ATOM 658 N N . MET A 1 89 ? 0.216 4.479 -7.380 1.00 98.56 89 MET A N 1
ATOM 659 C CA . MET A 1 89 ? 1.299 5.473 -7.431 1.00 98.56 89 MET A CA 1
ATOM 660 C C . MET A 1 89 ? 1.446 6.167 -8.791 1.00 98.56 89 MET A C 1
ATOM 662 O O . MET A 1 89 ? 2.064 7.232 -8.869 1.00 98.56 89 MET A O 1
ATOM 666 N N . GLY A 1 90 ? 0.792 5.657 -9.842 1.00 98.06 90 GLY A N 1
ATOM 667 C CA . GLY A 1 90 ? 0.681 6.344 -11.130 1.00 98.06 90 GLY A CA 1
ATOM 668 C C . GLY A 1 90 ? 0.094 7.759 -11.016 1.00 98.06 90 GLY A C 1
ATOM 669 O O . GLY A 1 90 ? 0.494 8.649 -11.772 1.00 98.06 90 GLY A O 1
ATOM 670 N N . LEU A 1 91 ? -0.767 8.002 -10.015 1.00 98.25 91 LEU A N 1
ATOM 671 C CA . LEU A 1 91 ? -1.349 9.319 -9.717 1.00 98.25 91 LEU A CA 1
ATOM 672 C C . LEU A 1 91 ? -0.313 10.383 -9.330 1.00 98.25 91 LEU A C 1
ATOM 674 O O . LEU A 1 91 ? -0.558 11.574 -9.510 1.00 98.25 91 LEU A O 1
ATOM 678 N N . VAL A 1 92 ? 0.833 9.966 -8.793 1.00 98.00 92 VAL A N 1
ATOM 679 C CA . VAL A 1 92 ? 1.920 10.847 -8.339 1.00 98.00 92 VAL A CA 1
ATOM 680 C C . VAL A 1 92 ? 3.229 10.542 -9.069 1.00 98.00 92 VAL A C 1
ATOM 682 O O . VAL A 1 92 ? 4.315 10.837 -8.568 1.00 98.00 92 VAL A O 1
ATOM 685 N N . SER A 1 93 ? 3.136 9.975 -10.276 1.00 97.25 93 SER A N 1
ATOM 686 C CA . SER A 1 93 ? 4.290 9.489 -11.042 1.00 97.25 93 SER A CA 1
ATOM 687 C C . SER A 1 93 ? 5.363 10.553 -11.297 1.00 97.25 93 SER A C 1
ATOM 689 O O . SER A 1 93 ? 6.550 10.232 -11.275 1.00 97.25 93 SER A O 1
ATOM 691 N N . ASP A 1 94 ? 4.985 11.821 -11.476 1.00 97.19 94 ASP A N 1
ATOM 692 C CA . ASP A 1 94 ? 5.946 12.919 -11.637 1.00 97.19 94 ASP A CA 1
ATOM 693 C C . ASP A 1 94 ? 6.792 13.135 -10.375 1.00 97.19 94 ASP A C 1
ATOM 695 O O . ASP A 1 94 ? 8.007 13.307 -10.468 1.00 97.19 94 ASP A O 1
ATOM 699 N N . VAL A 1 95 ? 6.175 13.064 -9.190 1.00 97.50 95 VAL A N 1
ATOM 700 C CA . VAL A 1 95 ? 6.880 13.176 -7.902 1.00 97.50 95 VAL A CA 1
ATOM 701 C C . VAL A 1 95 ? 7.752 11.946 -7.658 1.00 97.50 95 VAL A C 1
ATOM 703 O O . VAL A 1 95 ? 8.892 12.085 -7.209 1.00 97.50 95 VAL A O 1
ATOM 706 N N . VAL A 1 96 ? 7.245 10.757 -7.997 1.00 98.19 96 VAL A N 1
ATOM 707 C CA . VAL A 1 96 ? 7.981 9.490 -7.884 1.00 98.19 96 VAL A CA 1
ATOM 708 C C . VAL A 1 96 ? 9.260 9.542 -8.722 1.00 98.19 96 VAL A C 1
ATOM 710 O O . VAL A 1 96 ? 10.341 9.335 -8.180 1.00 98.19 96 VAL A O 1
ATOM 713 N N . LYS A 1 97 ? 9.176 9.938 -9.999 1.00 97.56 97 LYS A N 1
ATOM 714 C CA . LYS A 1 97 ? 10.333 10.021 -10.913 1.00 97.56 97 LYS A CA 1
ATOM 715 C C . LYS A 1 97 ? 11.453 10.944 -10.430 1.00 97.56 97 LYS A C 1
ATOM 717 O O . LYS A 1 97 ? 12.604 10.715 -10.786 1.00 97.56 97 LYS A O 1
ATOM 722 N N . ILE A 1 98 ? 11.131 11.994 -9.668 1.00 97.44 98 ILE A N 1
ATOM 723 C CA . ILE A 1 98 ? 12.129 12.968 -9.192 1.00 97.44 98 ILE A CA 1
ATOM 724 C C . ILE A 1 98 ? 12.633 12.689 -7.772 1.00 97.44 98 ILE A C 1
ATOM 726 O O . ILE A 1 98 ? 13.698 13.184 -7.410 1.00 97.44 98 ILE A O 1
ATOM 730 N N . SER A 1 99 ? 11.874 11.943 -6.963 1.00 96.62 99 SER A N 1
ATOM 731 C CA . SER A 1 99 ? 12.138 11.805 -5.520 1.00 96.62 99 SER A CA 1
ATOM 732 C C . SER A 1 99 ? 12.543 10.395 -5.106 1.00 96.62 99 SER A C 1
ATOM 734 O O . SER A 1 99 ? 13.166 10.228 -4.058 1.00 96.62 99 SER A O 1
ATOM 736 N N . VAL A 1 100 ? 12.180 9.381 -5.895 1.00 97.69 100 VAL A N 1
ATOM 737 C CA . VAL A 1 100 ? 12.378 7.973 -5.543 1.00 97.69 100 VAL A CA 1
ATOM 738 C C . VAL A 1 100 ? 13.610 7.416 -6.267 1.00 97.69 100 VAL A C 1
ATOM 740 O O . VAL A 1 100 ? 13.727 7.563 -7.486 1.00 97.69 100 VAL A O 1
ATOM 743 N N . PRO A 1 101 ? 14.541 6.752 -5.555 1.00 97.00 101 PRO A N 1
ATOM 744 C CA . PRO A 1 101 ? 15.664 6.067 -6.185 1.00 97.00 101 PRO A CA 1
ATOM 745 C C . PRO A 1 101 ? 15.205 5.052 -7.237 1.00 97.00 101 PRO A C 1
ATOM 747 O O . PRO A 1 101 ? 14.261 4.301 -7.012 1.00 97.00 101 PRO A O 1
ATOM 750 N N . PHE A 1 102 ? 15.920 4.994 -8.359 1.00 97.62 102 PHE A N 1
ATOM 751 C CA . PHE A 1 102 ? 15.631 4.117 -9.497 1.00 97.62 102 PHE A CA 1
ATOM 752 C C . PHE A 1 102 ? 14.332 4.424 -10.262 1.00 97.62 102 PHE A C 1
ATOM 754 O O . PHE A 1 102 ? 13.929 3.637 -11.120 1.00 97.62 102 PHE A O 1
ATOM 761 N N . ALA A 1 103 ? 13.641 5.526 -9.964 1.00 97.56 103 ALA A N 1
ATOM 762 C CA . ALA A 1 103 ? 12.374 5.864 -10.605 1.00 97.56 103 ALA A CA 1
ATOM 763 C C . ALA A 1 103 ? 12.510 6.753 -11.849 1.00 97.56 103 ALA A C 1
ATOM 765 O O . ALA A 1 103 ? 11.517 6.934 -12.558 1.00 97.56 103 ALA A O 1
ATOM 766 N N . ALA A 1 104 ? 13.690 7.309 -12.136 1.00 97.12 104 ALA A N 1
ATOM 767 C CA . ALA A 1 104 ? 13.870 8.183 -13.285 1.00 97.12 104 ALA A CA 1
ATOM 768 C C . ALA A 1 104 ? 13.990 7.377 -14.597 1.00 97.12 104 ALA A C 1
ATOM 770 O O . ALA A 1 104 ? 14.409 6.215 -14.589 1.00 97.12 104 ALA A O 1
ATOM 771 N N . PRO A 1 105 ? 13.651 7.979 -15.754 1.00 96.00 105 PRO A N 1
ATOM 772 C CA . PRO A 1 105 ? 13.868 7.343 -17.049 1.00 96.00 105 PRO A CA 1
ATOM 773 C C . PRO A 1 105 ? 15.334 6.936 -17.240 1.00 96.00 105 PRO A C 1
ATOM 775 O O . PRO A 1 105 ? 16.238 7.760 -17.109 1.00 96.00 105 PRO A O 1
ATOM 778 N N . GLY A 1 106 ? 15.560 5.671 -17.592 1.00 96.31 106 GLY A N 1
ATOM 779 C CA . GLY A 1 106 ? 16.890 5.100 -17.805 1.00 96.31 106 GLY A CA 1
ATOM 780 C C . GLY A 1 106 ? 17.559 4.508 -16.561 1.00 96.31 106 GLY A C 1
ATOM 781 O O . GLY A 1 106 ? 18.618 3.898 -16.706 1.00 96.31 106 GLY A O 1
ATOM 782 N N . ASP A 1 107 ? 16.959 4.623 -15.373 1.00 97.00 107 ASP A N 1
ATOM 783 C CA . ASP A 1 107 ? 17.525 4.054 -14.143 1.00 97.00 107 ASP A CA 1
ATOM 784 C C . ASP A 1 107 ? 17.474 2.517 -14.114 1.00 97.00 107 ASP A C 1
ATOM 786 O O . ASP A 1 107 ? 18.300 1.870 -13.465 1.00 97.00 107 ASP A O 1
ATOM 790 N N . CYS A 1 108 ? 16.502 1.917 -14.806 1.00 96.50 108 CYS A N 1
ATOM 791 C CA . CYS A 1 108 ? 16.316 0.471 -14.874 1.00 96.50 108 CYS A CA 1
ATOM 792 C C . CYS A 1 108 ? 16.696 -0.101 -16.256 1.00 96.50 108 CYS A C 1
ATOM 794 O O . CYS A 1 108 ? 16.560 0.584 -17.271 1.00 96.50 108 CYS A O 1
ATOM 796 N N . PRO A 1 109 ? 17.084 -1.393 -16.352 1.00 94.56 109 PRO A N 1
ATOM 797 C CA . PRO A 1 109 ? 17.513 -2.018 -17.613 1.00 94.56 109 PRO A CA 1
ATOM 798 C C . PRO A 1 109 ? 16.502 -1.963 -18.766 1.00 94.56 109 PRO A C 1
ATOM 800 O O . PRO A 1 109 ? 16.893 -2.078 -19.924 1.00 94.56 109 PRO A O 1
ATOM 803 N N . CYS A 1 110 ? 15.210 -1.788 -18.472 1.00 93.81 110 CYS A N 1
ATOM 804 C CA . CYS A 1 110 ? 14.177 -1.597 -19.491 1.00 93.81 110 CYS A CA 1
ATOM 805 C C . CYS A 1 110 ? 14.217 -0.210 -20.167 1.00 93.81 110 CYS A C 1
ATOM 807 O O . CYS A 1 110 ? 13.439 0.028 -21.084 1.00 93.81 110 CYS A O 1
ATOM 809 N N . GLY A 1 111 ? 15.080 0.710 -19.717 1.00 95.69 111 GLY A N 1
ATOM 810 C CA . GLY A 1 111 ? 15.132 2.105 -20.171 1.00 95.69 111 GLY A CA 1
ATOM 811 C C . GLY A 1 111 ? 14.164 3.043 -19.440 1.00 95.69 111 GLY A C 1
ATOM 812 O O . GLY A 1 111 ? 14.138 4.234 -19.735 1.00 95.69 111 GLY A O 1
ATOM 813 N N . GLY A 1 112 ? 13.387 2.520 -18.489 1.00 95.94 112 GLY A N 1
ATOM 814 C CA . GLY A 1 112 ? 12.463 3.267 -17.630 1.00 95.94 112 GLY A CA 1
ATOM 815 C C . GLY A 1 112 ? 12.915 3.317 -16.170 1.00 95.94 112 GLY A C 1
ATOM 816 O O . GLY A 1 112 ? 14.082 3.047 -15.882 1.00 95.94 112 GLY A O 1
ATOM 817 N N . GLY A 1 113 ? 11.983 3.617 -15.266 1.00 97.56 113 GLY A N 1
ATOM 818 C CA . GLY A 1 113 ? 12.185 3.571 -13.812 1.00 97.56 113 GLY A CA 1
ATOM 819 C C . GLY A 1 113 ? 11.363 2.485 -13.106 1.00 97.56 113 GLY A C 1
ATOM 820 O O . GLY A 1 113 ? 10.676 1.692 -13.749 1.00 97.56 113 GLY A O 1
ATOM 821 N N . ILE A 1 114 ? 11.414 2.443 -11.771 1.00 98.12 114 ILE A N 1
ATOM 822 C CA . ILE A 1 114 ? 10.612 1.512 -10.953 1.00 98.12 114 ILE A CA 1
ATOM 823 C C . ILE A 1 114 ? 9.151 1.936 -10.761 1.00 98.12 114 ILE A C 1
ATOM 825 O O . ILE A 1 114 ? 8.347 1.129 -10.302 1.00 98.12 114 ILE A O 1
ATOM 829 N N . GLY A 1 115 ? 8.822 3.198 -11.047 1.00 98.00 115 GLY A N 1
ATOM 830 C CA . GLY A 1 115 ? 7.534 3.790 -10.693 1.00 98.00 115 GLY A CA 1
ATOM 831 C C . GLY A 1 115 ? 6.360 3.090 -11.373 1.00 98.00 115 GLY A C 1
ATOM 832 O O . GLY A 1 115 ? 6.381 2.876 -12.584 1.00 98.00 115 GLY A O 1
ATOM 833 N N . ALA A 1 116 ? 5.325 2.755 -10.604 1.00 97.75 116 ALA A N 1
ATOM 834 C CA . ALA A 1 116 ? 4.130 2.130 -11.156 1.00 97.75 116 ALA A CA 1
ATOM 835 C C . ALA A 1 116 ? 3.310 3.124 -11.986 1.00 97.75 116 ALA A C 1
ATOM 837 O O . ALA A 1 116 ? 3.241 4.317 -11.693 1.00 97.75 116 ALA A O 1
ATOM 838 N N . THR A 1 117 ? 2.645 2.607 -13.017 1.00 97.25 117 THR A N 1
ATOM 839 C CA . THR A 1 117 ? 1.776 3.397 -13.905 1.00 97.25 117 THR A CA 1
ATOM 840 C C . THR A 1 117 ? 0.296 3.250 -13.597 1.00 97.25 117 THR A C 1
ATOM 842 O O . THR A 1 117 ? -0.480 4.154 -13.898 1.00 97.25 117 THR A O 1
ATOM 845 N N . SER A 1 118 ? -0.098 2.137 -12.979 1.00 96.56 118 SER A N 1
ATOM 846 C CA . SER A 1 118 ? -1.475 1.896 -12.546 1.00 96.56 118 SER A CA 1
ATOM 847 C C . SER A 1 118 ? -1.936 2.968 -11.558 1.00 96.56 118 SER A C 1
ATOM 849 O O . SER A 1 118 ? -1.228 3.273 -10.589 1.00 96.56 118 SER A O 1
ATOM 851 N N . GLY A 1 119 ? -3.125 3.515 -11.806 1.00 96.44 119 GLY A N 1
ATOM 852 C CA . GLY A 1 119 ? -3.772 4.513 -10.960 1.00 96.44 119 GLY A CA 1
ATOM 853 C C . GLY A 1 119 ? -4.691 3.907 -9.898 1.00 96.44 119 GLY A C 1
ATOM 854 O O . GLY A 1 119 ? -4.688 2.702 -9.651 1.00 96.44 119 GLY A O 1
ATOM 855 N N . ALA A 1 120 ? -5.447 4.789 -9.252 1.00 97.81 120 ALA A N 1
ATOM 856 C CA . ALA A 1 120 ? -6.590 4.502 -8.390 1.00 97.81 120 ALA A CA 1
ATOM 857 C C . ALA A 1 120 ? -7.472 5.767 -8.340 1.00 97.81 120 ALA A C 1
ATOM 859 O O . ALA A 1 120 ? -7.036 6.831 -8.780 1.00 97.81 120 ALA A O 1
ATOM 860 N N . ASP A 1 121 ? -8.678 5.693 -7.783 1.00 98.50 121 ASP A N 1
ATOM 861 C CA . ASP A 1 121 ? -9.498 6.882 -7.515 1.00 98.50 121 ASP A CA 1
ATOM 862 C C . ASP A 1 121 ? -8.973 7.638 -6.291 1.00 98.50 121 ASP A C 1
ATOM 864 O O . ASP A 1 121 ? -8.997 8.868 -6.239 1.00 98.50 121 ASP A O 1
ATOM 868 N N . ILE A 1 122 ? -8.484 6.894 -5.293 1.00 98.19 122 ILE A N 1
ATOM 869 C CA . ILE A 1 122 ? -7.903 7.436 -4.067 1.00 98.19 122 ILE A CA 1
ATOM 870 C C . ILE A 1 122 ? -6.565 6.747 -3.800 1.00 98.19 122 ILE A C 1
ATOM 872 O O . ILE A 1 122 ? -6.485 5.521 -3.748 1.00 98.19 122 ILE A O 1
ATOM 876 N N . LEU A 1 123 ? -5.528 7.549 -3.560 1.00 98.50 123 LEU A N 1
ATOM 877 C CA . LEU A 1 123 ? -4.217 7.093 -3.105 1.00 98.50 123 LEU A CA 1
ATOM 878 C C . LEU A 1 123 ? -3.951 7.596 -1.682 1.00 98.50 123 LEU A C 1
ATOM 880 O O . LEU A 1 123 ? -4.016 8.796 -1.416 1.00 98.50 123 LEU A O 1
ATOM 884 N N . MET A 1 124 ? -3.618 6.674 -0.783 1.00 98.12 124 MET A N 1
ATOM 885 C CA . MET A 1 124 ? -3.092 6.943 0.552 1.00 98.12 124 MET A CA 1
ATOM 886 C C . MET A 1 124 ? -1.596 6.628 0.562 1.00 98.12 124 MET A C 1
ATOM 888 O O . MET A 1 124 ? -1.204 5.465 0.552 1.00 98.12 124 MET A O 1
ATOM 892 N N . THR A 1 125 ? -0.758 7.658 0.618 1.00 98.06 125 THR A N 1
ATOM 893 C CA . THR A 1 125 ? 0.681 7.481 0.841 1.00 98.06 125 THR A CA 1
ATOM 894 C C . THR A 1 125 ? 0.990 7.502 2.333 1.00 98.06 125 THR A C 1
ATOM 896 O O . THR A 1 125 ? 0.497 8.377 3.050 1.00 98.06 125 THR A O 1
ATOM 899 N N . ALA A 1 126 ? 1.844 6.599 2.800 1.00 97.62 126 ALA A N 1
ATOM 900 C CA . ALA A 1 126 ? 2.347 6.589 4.172 1.00 97.62 126 ALA A CA 1
ATOM 901 C C . ALA A 1 126 ? 3.851 6.292 4.180 1.00 97.62 126 ALA A C 1
ATOM 903 O O . ALA A 1 126 ? 4.420 5.976 3.148 1.00 97.62 126 ALA A O 1
ATOM 904 N N . ALA A 1 127 ? 4.505 6.412 5.337 1.00 96.81 127 ALA A N 1
ATOM 905 C CA . ALA A 1 127 ? 5.896 5.967 5.478 1.00 96.81 127 ALA A CA 1
ATOM 906 C C . ALA A 1 127 ? 6.029 4.432 5.528 1.00 96.81 127 ALA A C 1
ATOM 908 O O . ALA A 1 127 ? 7.114 3.920 5.298 1.00 96.81 127 ALA A O 1
ATOM 909 N N . VAL A 1 128 ? 4.935 3.748 5.882 1.00 98.00 128 VAL A N 1
ATOM 910 C CA . VAL A 1 128 ? 4.754 2.291 5.862 1.00 98.00 128 VAL A CA 1
ATOM 911 C C . VAL A 1 128 ? 3.293 2.045 5.487 1.00 98.00 128 VAL A C 1
ATOM 913 O O . VAL A 1 128 ? 2.393 2.564 6.166 1.00 98.00 128 VAL A O 1
ATOM 916 N N . SER A 1 129 ? 3.018 1.250 4.459 1.00 98.31 129 SER A N 1
ATOM 917 C CA . SER A 1 129 ? 1.654 0.978 3.979 1.00 98.31 129 SER A CA 1
ATOM 918 C C . SER A 1 129 ? 0.708 0.450 5.071 1.00 98.31 129 SER A C 1
ATOM 920 O O . SER A 1 129 ? -0.463 0.843 5.139 1.00 98.31 129 SER A O 1
ATOM 922 N N . ASN A 1 130 ? 1.205 -0.365 6.010 1.00 97.81 130 ASN A N 1
ATOM 923 C CA . ASN A 1 130 ? 0.438 -0.838 7.173 1.00 97.81 130 ASN A CA 1
ATOM 924 C C . ASN A 1 130 ? -0.089 0.318 8.043 1.00 97.81 130 ASN A C 1
ATOM 926 O O . ASN A 1 130 ? -1.206 0.255 8.567 1.00 97.81 130 ASN A O 1
ATOM 930 N N . TRP A 1 131 ? 0.685 1.397 8.188 1.00 98.50 131 TRP A N 1
ATOM 931 C CA . TRP A 1 131 ? 0.271 2.571 8.958 1.00 98.50 131 TRP A CA 1
ATOM 932 C C . TRP A 1 131 ? -0.815 3.357 8.227 1.00 98.50 131 TRP A C 1
ATOM 934 O O . TRP A 1 131 ? -1.769 3.805 8.862 1.00 98.50 131 TRP A O 1
ATOM 944 N N . GLY A 1 132 ? -0.726 3.454 6.896 1.00 98.44 132 GLY A N 1
ATOM 945 C CA . GLY A 1 132 ? -1.804 3.991 6.061 1.00 98.44 132 GLY A CA 1
ATOM 946 C C . GLY A 1 132 ? -3.112 3.218 6.261 1.00 98.44 132 GLY A C 1
ATOM 947 O O . GLY A 1 132 ? -4.160 3.819 6.499 1.00 98.44 132 GLY A O 1
ATOM 948 N N . CYS A 1 133 ? -3.043 1.884 6.284 1.00 98.38 133 CYS A N 1
ATOM 949 C CA . CYS A 1 133 ? -4.197 1.024 6.567 1.00 98.38 133 CYS A CA 1
ATOM 950 C C . CYS A 1 133 ? -4.759 1.251 7.980 1.00 98.38 133 CYS A C 1
ATOM 952 O O . CYS A 1 133 ? -5.968 1.389 8.157 1.00 98.38 133 CYS A O 1
ATOM 954 N N . THR A 1 134 ? -3.884 1.358 8.982 1.00 98.31 134 THR A N 1
ATOM 955 C CA . THR A 1 134 ? -4.273 1.660 10.370 1.00 98.31 134 THR A CA 1
ATOM 956 C C . THR A 1 134 ? -5.006 3.000 10.465 1.00 98.31 134 THR A C 1
ATOM 958 O O . THR A 1 134 ? -6.048 3.096 11.116 1.00 98.31 134 THR A O 1
ATOM 961 N N . ALA A 1 135 ? -4.511 4.027 9.767 1.00 98.06 135 ALA A N 1
ATOM 962 C CA . ALA A 1 135 ? -5.138 5.343 9.715 1.00 98.06 135 ALA A CA 1
ATOM 963 C C . ALA A 1 135 ? -6.505 5.318 9.009 1.00 98.06 135 ALA A C 1
ATOM 965 O O . ALA A 1 135 ? -7.435 5.986 9.462 1.00 98.06 135 ALA A O 1
ATOM 966 N N . ILE A 1 136 ? -6.661 4.522 7.944 1.00 98.06 136 ILE A N 1
ATOM 967 C CA . ILE A 1 136 ? -7.954 4.314 7.273 1.00 98.06 136 ILE A CA 1
ATOM 968 C C . ILE A 1 136 ? -8.961 3.682 8.242 1.00 98.06 136 ILE A C 1
ATOM 970 O O . ILE A 1 136 ? -10.065 4.204 8.395 1.00 98.06 136 ILE A O 1
ATOM 974 N N . CYS A 1 137 ? -8.575 2.617 8.950 1.00 97.81 137 CYS A N 1
ATOM 975 C CA . CYS A 1 137 ? -9.418 1.968 9.958 1.00 97.81 137 CYS A CA 1
ATOM 976 C C . CYS A 1 137 ? -9.848 2.942 11.068 1.00 97.81 137 CYS A C 1
ATOM 978 O O . CYS A 1 137 ? -11.033 3.025 11.399 1.00 97.81 137 CYS A O 1
ATOM 980 N N . ALA A 1 138 ? -8.911 3.741 11.587 1.00 97.94 138 ALA A N 1
ATOM 981 C CA . ALA A 1 138 ? -9.187 4.793 12.565 1.00 97.94 138 ALA A CA 1
ATOM 982 C C . ALA A 1 138 ? -10.189 5.833 12.031 1.00 97.94 138 ALA A C 1
ATOM 984 O O . ALA A 1 138 ? -11.201 6.120 12.673 1.00 97.94 138 ALA A O 1
ATOM 985 N N . ALA A 1 139 ? -9.965 6.352 10.821 1.00 97.19 139 ALA A N 1
ATOM 986 C CA . ALA A 1 139 ? -10.860 7.321 10.192 1.00 97.19 139 ALA A CA 1
ATOM 987 C C . ALA A 1 139 ? -12.266 6.743 9.957 1.00 97.19 139 ALA A C 1
ATOM 989 O O . ALA A 1 139 ? -13.266 7.435 10.165 1.00 97.19 139 ALA A O 1
ATOM 990 N N . MET A 1 140 ? -12.363 5.470 9.563 1.00 97.19 140 MET A N 1
ATOM 991 C CA . MET A 1 140 ? -13.642 4.778 9.407 1.00 97.19 140 MET A CA 1
ATOM 992 C C . MET A 1 140 ? -14.366 4.611 10.744 1.00 97.19 140 MET A C 1
ATOM 994 O O . MET A 1 140 ? -15.561 4.903 10.815 1.00 97.19 140 MET A O 1
ATOM 998 N N . ALA A 1 141 ? -13.664 4.204 11.804 1.00 97.94 141 ALA A N 1
ATOM 999 C CA . ALA A 1 141 ? -14.227 4.097 13.149 1.00 97.94 141 ALA A CA 1
ATOM 1000 C C . ALA A 1 141 ? -14.804 5.442 13.615 1.00 97.94 141 ALA A C 1
ATOM 1002 O O . ALA A 1 141 ? -15.969 5.514 13.999 1.00 97.94 141 ALA A O 1
ATOM 1003 N N . MET A 1 142 ? -14.032 6.528 13.485 1.00 97.56 142 MET A N 1
ATOM 1004 C CA . MET A 1 142 ? -14.482 7.882 13.831 1.00 97.56 142 MET A CA 1
ATOM 1005 C C . MET A 1 142 ? -15.704 8.310 13.017 1.00 97.56 142 MET A C 1
ATOM 1007 O O . MET A 1 142 ? -16.650 8.873 13.561 1.00 97.56 142 MET A O 1
ATOM 1011 N N . ARG A 1 143 ? -15.703 8.043 11.706 1.00 97.25 143 ARG A N 1
ATOM 1012 C CA . ARG A 1 143 ? -16.775 8.497 10.811 1.00 97.25 143 ARG A CA 1
ATOM 1013 C C . ARG A 1 143 ? -18.076 7.717 10.976 1.00 97.25 143 ARG A C 1
ATOM 1015 O O . ARG A 1 143 ? -19.140 8.253 10.684 1.00 97.25 143 ARG A O 1
ATOM 1022 N N . THR A 1 144 ? -17.992 6.464 11.409 1.00 97.31 144 THR A N 1
ATOM 1023 C CA . THR A 1 144 ? -19.155 5.584 11.606 1.00 97.31 144 THR A CA 1
ATOM 1024 C C . THR A 1 144 ? -19.631 5.527 13.055 1.00 97.31 144 THR A C 1
ATOM 1026 O O . THR A 1 144 ? -20.737 5.058 13.307 1.00 97.31 144 THR A O 1
ATOM 1029 N N . GLY A 1 145 ? -18.815 5.986 14.006 1.00 97.12 145 GLY A N 1
ATOM 1030 C CA . GLY A 1 145 ? -19.061 5.778 15.430 1.00 97.12 145 GLY A CA 1
ATOM 1031 C C . GLY A 1 145 ? -18.790 4.339 15.895 1.00 97.12 145 GLY A C 1
ATOM 1032 O O . GLY A 1 145 ? -19.159 3.983 17.013 1.00 97.12 145 GLY A O 1
ATOM 1033 N N . ASP A 1 146 ? -18.189 3.487 15.054 1.00 97.00 146 ASP A N 1
ATOM 1034 C CA . ASP A 1 146 ? -18.027 2.057 15.326 1.00 97.00 146 ASP A CA 1
ATOM 1035 C C . ASP A 1 146 ? -16.622 1.717 15.836 1.00 97.00 146 ASP A C 1
ATOM 1037 O O . ASP A 1 146 ? -15.672 1.524 15.073 1.00 97.00 146 ASP A O 1
ATOM 1041 N N . ALA A 1 147 ? -16.503 1.569 17.156 1.00 95.06 147 ALA A N 1
ATOM 1042 C CA . ALA A 1 147 ? -15.250 1.214 17.816 1.00 95.06 147 ALA A CA 1
ATOM 1043 C C . ALA A 1 147 ? -14.704 -0.178 17.432 1.00 95.06 147 ALA A C 1
ATOM 1045 O O . ALA A 1 147 ? -13.550 -0.478 17.737 1.00 95.06 147 ALA A O 1
ATOM 1046 N N . ARG A 1 148 ? -15.491 -1.045 16.773 1.00 95.69 148 ARG A N 1
ATOM 1047 C CA . ARG A 1 148 ? -15.019 -2.364 16.305 1.00 95.69 148 ARG A CA 1
ATOM 1048 C C . ARG A 1 148 ? -14.036 -2.262 15.140 1.00 95.69 148 ARG A C 1
ATOM 1050 O O . ARG A 1 148 ? -13.316 -3.221 14.885 1.00 95.69 148 ARG A O 1
ATOM 1057 N N . LEU A 1 149 ? -14.014 -1.124 14.445 1.00 96.88 149 LEU A N 1
ATOM 1058 C CA . LEU A 1 149 ? -13.113 -0.868 13.321 1.00 96.88 149 LEU A CA 1
ATOM 1059 C C . LEU A 1 149 ? -11.713 -0.424 13.765 1.00 96.88 149 LEU A C 1
ATOM 1061 O O . LEU A 1 149 ? -10.822 -0.300 12.932 1.00 96.88 149 LEU A O 1
ATOM 1065 N N . ILE A 1 150 ? -11.499 -0.172 15.059 1.00 96.81 150 ILE A N 1
ATOM 1066 C CA . ILE A 1 150 ? -10.208 0.301 15.553 1.00 96.81 150 ILE A CA 1
ATOM 1067 C C . ILE A 1 150 ? -9.193 -0.842 15.530 1.00 96.81 150 ILE A C 1
ATOM 1069 O O . ILE A 1 150 ? -9.382 -1.874 16.178 1.00 96.81 150 ILE A O 1
ATOM 1073 N N . HIS A 1 151 ? -8.083 -0.633 14.824 1.00 97.75 151 HIS A N 1
ATOM 1074 C CA . HIS A 1 151 ? -6.943 -1.541 14.860 1.00 97.75 151 HIS A CA 1
ATOM 1075 C C . HIS A 1 151 ? -6.106 -1.276 16.111 1.00 97.75 151 HIS A C 1
ATOM 1077 O O . HIS A 1 151 ? -5.492 -0.221 16.250 1.00 97.75 151 HIS A O 1
ATOM 1083 N N . THR A 1 152 ? -6.129 -2.218 17.051 1.00 98.25 152 THR A N 1
ATOM 1084 C CA . THR A 1 152 ? -5.498 -2.040 18.367 1.00 98.25 152 THR A CA 1
ATOM 1085 C C . THR A 1 152 ? -4.036 -2.499 18.374 1.00 98.25 152 THR A C 1
ATOM 1087 O O . THR A 1 152 ? -3.673 -3.404 17.621 1.00 98.25 152 THR A O 1
ATOM 1090 N N . PRO A 1 153 ? -3.199 -2.003 19.299 1.00 98.56 153 PRO A N 1
ATOM 1091 C CA . PRO A 1 153 ? -1.823 -2.487 19.450 1.00 98.56 153 PRO A CA 1
ATOM 1092 C C . PRO A 1 153 ? -1.722 -3.991 19.729 1.00 98.56 153 PRO A C 1
ATOM 1094 O O . PRO A 1 153 ? -0.789 -4.650 19.274 1.00 98.56 153 PRO A O 1
ATOM 1097 N N . LYS A 1 154 ? -2.711 -4.577 20.419 1.00 98.50 154 LYS A N 1
ATOM 1098 C CA . LYS A 1 154 ? -2.787 -6.035 20.604 1.00 98.50 154 LYS A CA 1
ATOM 1099 C C . LYS A 1 154 ? -3.023 -6.770 19.279 1.00 98.50 154 LYS A C 1
ATOM 1101 O O . LYS A 1 154 ? -2.482 -7.857 19.086 1.00 98.50 154 LYS A O 1
ATOM 1106 N N . MET A 1 155 ? -3.843 -6.205 18.392 1.00 98.44 155 MET A N 1
ATOM 1107 C CA . MET A 1 155 ? -4.072 -6.758 17.055 1.00 98.44 155 MET A CA 1
ATOM 1108 C C . MET A 1 155 ? -2.820 -6.629 16.187 1.00 98.44 155 MET A C 1
ATOM 1110 O O . MET A 1 155 ? -2.473 -7.603 15.529 1.00 98.44 155 MET A O 1
ATOM 1114 N N . GLU A 1 156 ? -2.112 -5.496 16.245 1.00 98.56 156 GLU A N 1
ATOM 1115 C CA . GLU A 1 156 ? -0.832 -5.304 15.547 1.00 98.56 156 GLU A CA 1
ATOM 1116 C C . GLU A 1 156 ? 0.203 -6.346 15.985 1.00 98.56 156 GLU A C 1
ATOM 1118 O O . GLU A 1 156 ? 0.718 -7.094 15.158 1.00 98.56 156 GLU A O 1
ATOM 1123 N N . ALA A 1 157 ? 0.427 -6.490 17.296 1.00 98.56 157 ALA A N 1
ATOM 1124 C CA . ALA A 1 157 ? 1.357 -7.483 17.830 1.00 98.56 157 ALA A CA 1
ATOM 1125 C C . ALA A 1 157 ? 1.000 -8.911 17.378 1.00 98.56 157 ALA A C 1
ATOM 1127 O O . ALA A 1 157 ? 1.869 -9.677 16.962 1.00 98.56 157 ALA A O 1
ATOM 1128 N N . ARG A 1 158 ? -0.294 -9.263 17.410 1.00 98.44 158 ARG A N 1
ATOM 1129 C CA . ARG A 1 158 ? -0.761 -10.578 16.955 1.00 98.44 158 ARG A CA 1
ATOM 1130 C C . ARG A 1 158 ? -0.574 -10.769 15.450 1.00 98.44 158 ARG A C 1
ATOM 1132 O O . ARG A 1 158 ? -0.264 -11.876 15.021 1.00 98.44 158 ARG A O 1
ATOM 1139 N N . MET A 1 159 ? -0.784 -9.728 14.651 1.00 97.75 159 MET A N 1
ATOM 1140 C CA . MET A 1 159 ? -0.591 -9.781 13.205 1.00 97.75 159 MET A CA 1
ATOM 1141 C C . MET A 1 159 ? 0.877 -10.059 12.871 1.00 97.75 159 MET A C 1
ATOM 1143 O O . MET A 1 159 ? 1.146 -11.018 12.154 1.00 97.75 159 MET A O 1
ATOM 1147 N N . LEU A 1 160 ? 1.816 -9.316 13.464 1.00 98.00 160 LEU A N 1
ATOM 1148 C CA . LEU A 1 160 ? 3.258 -9.514 13.264 1.00 98.00 160 LEU A CA 1
ATOM 1149 C C . LEU A 1 160 ? 3.720 -10.918 13.702 1.00 98.00 160 LEU A C 1
ATOM 1151 O O . LEU A 1 160 ? 4.478 -11.586 12.995 1.00 98.00 160 LEU A O 1
ATOM 1155 N N . GLU A 1 161 ? 3.204 -11.422 14.826 1.00 98.12 161 GLU A N 1
ATOM 1156 C CA . GLU A 1 161 ? 3.456 -12.796 15.284 1.00 98.12 161 GLU A CA 1
ATOM 1157 C C . GLU A 1 161 ? 2.950 -13.843 14.274 1.00 98.12 161 GLU A C 1
ATOM 1159 O O . GLU A 1 161 ? 3.644 -14.807 13.955 1.00 98.12 161 GLU A O 1
ATOM 1164 N N . VAL A 1 162 ? 1.741 -13.669 13.733 1.00 98.00 162 VAL A N 1
ATOM 1165 C CA . VAL A 1 162 ? 1.186 -14.605 12.744 1.00 98.00 162 VAL A CA 1
ATOM 1166 C C . VAL A 1 162 ? 1.955 -14.530 11.427 1.00 98.00 162 VAL A C 1
ATOM 1168 O O . VAL A 1 162 ? 2.231 -15.572 10.835 1.00 98.00 162 VAL A O 1
ATOM 1171 N N . MET A 1 163 ? 2.323 -13.333 10.971 1.00 96.75 163 MET A N 1
ATOM 1172 C CA . MET A 1 163 ? 3.114 -13.139 9.754 1.00 96.75 163 MET A CA 1
ATOM 1173 C C . MET A 1 163 ? 4.451 -13.885 9.851 1.00 96.75 163 MET A C 1
ATOM 1175 O O . MET A 1 163 ? 4.764 -14.704 8.984 1.00 96.75 163 MET A O 1
ATOM 1179 N N . THR A 1 164 ? 5.188 -13.681 10.944 1.00 97.19 164 THR A N 1
ATOM 1180 C CA . THR A 1 164 ? 6.473 -14.355 11.188 1.00 97.19 164 THR A CA 1
ATOM 1181 C C . THR A 1 164 ? 6.334 -15.866 11.305 1.00 97.19 164 THR A C 1
ATOM 1183 O O . THR A 1 164 ? 7.093 -16.602 10.676 1.00 97.19 164 THR A O 1
ATOM 1186 N N . ALA A 1 165 ? 5.324 -16.353 12.032 1.00 97.88 165 ALA A N 1
ATOM 1187 C CA . ALA A 1 165 ? 5.055 -17.785 12.161 1.00 97.88 165 ALA A CA 1
ATOM 1188 C C . ALA A 1 165 ? 4.723 -18.468 10.819 1.00 97.88 165 ALA A C 1
ATOM 1190 O O . ALA A 1 165 ? 4.916 -19.675 10.683 1.00 97.88 165 ALA A O 1
ATOM 1191 N N . ASN A 1 166 ? 4.246 -17.707 9.826 1.00 97.81 166 ASN A N 1
ATOM 1192 C CA . ASN A 1 166 ? 3.963 -18.187 8.469 1.00 97.81 166 ASN A CA 1
ATOM 1193 C C . ASN A 1 166 ? 5.101 -17.904 7.471 1.00 97.81 166 ASN A C 1
ATOM 1195 O O . ASN A 1 166 ? 4.939 -18.134 6.273 1.00 97.81 166 ASN A O 1
ATOM 1199 N N . GLY A 1 167 ? 6.254 -17.429 7.944 1.00 97.31 167 GLY A N 1
ATOM 1200 C CA . GLY A 1 167 ? 7.443 -17.220 7.121 1.00 97.31 167 GLY A CA 1
ATOM 1201 C C . GLY A 1 167 ? 7.400 -15.981 6.228 1.00 97.31 167 GLY A C 1
ATOM 1202 O O . GLY A 1 167 ? 8.159 -15.914 5.260 1.00 97.31 167 GLY A O 1
ATOM 1203 N N . LEU A 1 168 ? 6.535 -15.003 6.525 1.00 96.38 168 LEU A N 1
ATOM 1204 C CA . LEU A 1 168 ? 6.611 -13.700 5.866 1.00 96.38 168 LEU A CA 1
ATOM 1205 C C . LEU A 1 168 ? 7.909 -13.001 6.280 1.00 96.38 168 LEU A C 1
ATOM 1207 O O . LEU A 1 168 ? 8.340 -13.089 7.429 1.00 96.38 168 LEU A O 1
ATOM 1211 N N . ILE A 1 169 ? 8.531 -12.330 5.314 1.00 95.75 169 ILE A N 1
ATOM 1212 C CA . ILE A 1 169 ? 9.843 -11.706 5.476 1.00 95.75 169 ILE A CA 1
ATOM 1213 C C . ILE A 1 169 ? 9.713 -10.197 5.676 1.00 95.75 169 ILE A C 1
ATOM 1215 O O . ILE A 1 169 ? 8.899 -9.549 5.016 1.00 95.75 169 ILE A O 1
ATOM 1219 N N . ASN A 1 170 ? 10.594 -9.635 6.496 1.00 94.94 170 ASN A N 1
ATOM 1220 C CA . ASN A 1 170 ? 10.957 -8.228 6.428 1.00 94.94 170 ASN A CA 1
ATOM 1221 C C . ASN A 1 170 ? 11.762 -8.017 5.139 1.00 94.94 170 ASN A C 1
ATOM 1223 O O . ASN A 1 170 ? 12.889 -8.499 4.999 1.00 94.94 170 ASN A O 1
ATOM 1227 N N . SER A 1 171 ? 11.162 -7.338 4.164 1.00 89.25 171 SER A N 1
ATOM 1228 C CA . SER A 1 171 ? 11.709 -7.184 2.811 1.00 89.25 171 SER A CA 1
ATOM 1229 C C . SER A 1 171 ? 12.996 -6.347 2.769 1.00 89.25 171 SER A C 1
ATOM 1231 O O . SER A 1 171 ? 13.828 -6.553 1.878 1.00 89.25 171 SER A O 1
ATOM 1233 N N . ALA A 1 172 ? 13.192 -5.445 3.738 1.00 92.88 172 ALA A N 1
ATOM 1234 C CA . ALA A 1 172 ? 14.378 -4.599 3.823 1.00 92.88 172 ALA A CA 1
ATOM 1235 C C . ALA A 1 172 ? 15.636 -5.433 4.112 1.00 92.88 172 ALA A C 1
ATOM 1237 O O . ALA A 1 172 ? 16.663 -5.263 3.444 1.00 92.88 172 ALA A O 1
ATOM 1238 N N . ASP A 1 173 ? 15.524 -6.391 5.033 1.00 93.00 173 ASP A N 1
ATOM 1239 C CA . ASP A 1 173 ? 16.644 -7.220 5.493 1.00 93.00 173 ASP A CA 1
ATOM 1240 C C . ASP A 1 173 ? 16.656 -8.626 4.871 1.00 93.00 173 ASP A C 1
ATOM 1242 O O . ASP A 1 173 ? 17.691 -9.293 4.848 1.00 93.00 173 ASP A O 1
ATOM 1246 N N . GLY A 1 174 ? 15.531 -9.076 4.310 1.00 93.81 174 GLY A N 1
ATOM 1247 C CA . GLY A 1 174 ? 15.392 -10.390 3.680 1.00 93.81 174 GLY A CA 1
ATOM 1248 C C . GLY A 1 174 ? 15.370 -11.554 4.674 1.00 93.81 174 GLY A C 1
ATOM 1249 O O . GLY A 1 174 ? 15.744 -12.669 4.312 1.00 93.81 174 GLY A O 1
ATOM 1250 N N . ILE A 1 175 ? 14.956 -11.300 5.917 1.00 96.56 175 ILE A N 1
ATOM 1251 C CA . ILE A 1 175 ? 14.872 -12.290 6.998 1.00 96.56 175 ILE A CA 1
ATOM 1252 C C . ILE A 1 175 ? 13.447 -12.387 7.546 1.00 96.56 175 ILE A C 1
ATOM 1254 O O . ILE A 1 175 ? 12.621 -11.506 7.321 1.00 96.56 175 ILE A O 1
ATOM 1258 N N . ILE A 1 176 ? 13.158 -13.477 8.257 1.00 97.69 176 ILE A N 1
ATOM 1259 C CA . ILE A 1 176 ? 11.886 -13.665 8.963 1.00 97.69 176 ILE A CA 1
ATOM 1260 C C . ILE A 1 176 ? 12.052 -13.111 10.378 1.00 97.69 176 ILE A C 1
ATOM 1262 O O . ILE A 1 176 ? 12.680 -13.744 11.229 1.00 97.69 176 ILE A O 1
ATOM 1266 N N . ASP A 1 177 ? 11.493 -11.934 10.619 1.00 97.00 177 ASP A N 1
ATOM 1267 C CA . ASP A 1 177 ? 11.377 -11.301 11.929 1.00 97.00 177 ASP A CA 1
ATOM 1268 C C . ASP A 1 177 ? 10.104 -10.439 11.989 1.00 97.00 177 ASP A C 1
ATOM 1270 O O . ASP A 1 177 ? 9.389 -10.286 10.999 1.00 97.00 177 ASP A O 1
ATOM 1274 N N . GLY A 1 178 ? 9.770 -9.926 13.177 1.00 95.62 178 GLY A N 1
ATOM 1275 C CA . GLY A 1 178 ? 8.559 -9.122 13.382 1.00 95.62 178 GLY A CA 1
ATOM 1276 C C . GLY A 1 178 ? 8.656 -7.698 12.833 1.00 95.62 178 GLY A C 1
ATOM 1277 O O . GLY A 1 178 ? 7.773 -6.888 13.105 1.00 95.62 178 GLY A O 1
ATOM 1278 N N . HIS A 1 179 ? 9.741 -7.362 12.137 1.00 97.19 179 HIS A N 1
ATOM 1279 C CA . HIS A 1 179 ? 9.964 -6.030 11.604 1.00 97.19 179 HIS A CA 1
ATOM 1280 C C . HIS A 1 179 ? 9.250 -5.867 10.261 1.00 97.19 179 HIS A C 1
ATOM 1282 O O . HIS A 1 179 ? 9.059 -6.826 9.513 1.00 97.19 179 HIS A O 1
ATOM 1288 N N . VAL A 1 180 ? 8.873 -4.635 9.937 1.00 97.31 180 VAL A N 1
ATOM 1289 C CA . VAL A 1 180 ? 8.310 -4.284 8.628 1.00 97.31 180 VAL A CA 1
ATOM 1290 C C . VAL A 1 180 ? 9.105 -3.099 8.100 1.00 97.31 180 VAL A C 1
ATOM 1292 O O . VAL A 1 180 ? 9.389 -2.164 8.842 1.00 97.31 180 VAL A O 1
ATOM 1295 N N . ASP A 1 181 ? 9.544 -3.180 6.847 1.00 95.88 181 ASP A N 1
ATOM 1296 C CA . ASP A 1 181 ? 10.379 -2.169 6.181 1.00 95.88 181 ASP A CA 1
ATOM 1297 C C . ASP A 1 181 ? 11.660 -1.799 6.950 1.00 95.88 181 ASP A C 1
ATOM 1299 O O . ASP A 1 181 ? 12.119 -0.657 6.951 1.00 95.88 181 ASP A O 1
ATOM 1303 N N . GLY A 1 182 ? 12.256 -2.781 7.637 1.00 96.38 182 GLY A N 1
ATOM 1304 C CA . GLY A 1 182 ? 13.438 -2.581 8.484 1.00 96.38 182 GLY A CA 1
ATOM 1305 C C . GLY A 1 182 ? 13.157 -1.830 9.793 1.00 96.38 182 GLY A C 1
ATOM 1306 O O . GLY A 1 182 ? 14.090 -1.472 10.517 1.00 96.38 182 GLY A O 1
ATOM 1307 N N . ILE A 1 183 ? 11.887 -1.585 10.125 1.00 98.00 183 ILE A N 1
ATOM 1308 C CA . ILE A 1 183 ? 11.452 -0.908 11.346 1.00 98.00 183 ILE A CA 1
ATOM 1309 C C . ILE A 1 183 ? 11.041 -1.947 12.392 1.00 98.00 183 ILE A C 1
ATOM 1311 O O . ILE A 1 183 ? 10.382 -2.942 12.102 1.00 98.00 183 ILE A O 1
ATOM 1315 N N . ARG A 1 184 ? 11.439 -1.714 13.649 1.00 97.81 184 ARG A N 1
ATOM 1316 C CA . ARG A 1 184 ? 11.140 -2.637 14.751 1.00 97.81 184 ARG A CA 1
ATOM 1317 C C . ARG A 1 184 ? 9.642 -2.743 15.021 1.00 97.81 184 ARG A C 1
ATOM 1319 O O . ARG A 1 184 ? 8.963 -1.719 15.094 1.00 97.81 184 ARG A O 1
ATOM 1326 N N . ASP A 1 185 ? 9.191 -3.957 15.325 1.00 97.62 185 ASP A N 1
ATOM 1327 C CA . ASP A 1 185 ? 7.832 -4.328 15.754 1.00 97.62 185 ASP A CA 1
ATOM 1328 C C . ASP A 1 185 ? 7.227 -3.359 16.786 1.00 97.62 185 ASP A C 1
ATOM 1330 O O . ASP A 1 185 ? 6.097 -2.892 16.648 1.00 97.62 185 ASP A O 1
ATOM 1334 N N . THR A 1 186 ? 8.018 -2.974 17.786 1.00 98.44 186 THR A N 1
ATOM 1335 C CA . THR A 1 186 ? 7.633 -2.029 18.842 1.00 98.44 186 THR A CA 1
ATOM 1336 C C . THR A 1 186 ? 7.176 -0.670 18.305 1.00 98.44 186 THR A C 1
ATOM 1338 O O . THR A 1 186 ? 6.276 -0.064 18.885 1.00 98.44 186 THR A O 1
ATOM 1341 N N . THR A 1 187 ? 7.728 -0.206 17.181 1.00 98.50 187 THR A N 1
ATOM 1342 C CA . THR A 1 187 ? 7.296 1.036 16.521 1.00 98.50 187 THR A CA 1
ATOM 1343 C C . THR A 1 187 ? 5.912 0.866 15.903 1.00 98.50 187 THR A C 1
ATOM 1345 O O . THR A 1 187 ? 5.059 1.729 16.085 1.00 98.50 187 THR A O 1
ATOM 1348 N N . HIS A 1 188 ? 5.652 -0.254 15.224 1.00 98.44 188 HIS A N 1
ATOM 1349 C CA . HIS A 1 188 ? 4.341 -0.525 14.626 1.00 98.44 188 HIS A CA 1
ATOM 1350 C C . HIS A 1 188 ? 3.253 -0.621 15.704 1.00 98.44 18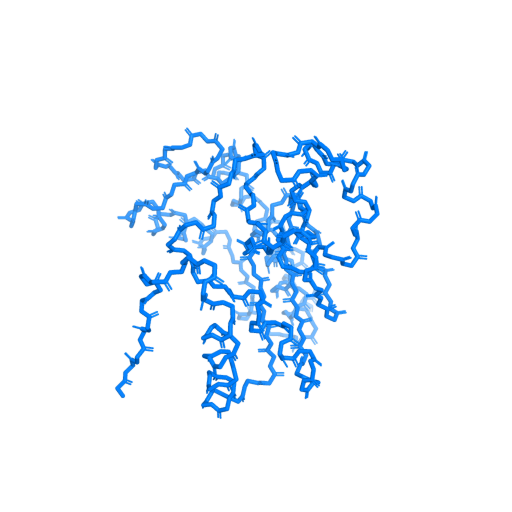8 HIS A C 1
ATOM 1352 O O . HIS A 1 188 ? 2.197 -0.000 15.579 1.00 98.44 188 HIS A O 1
ATOM 1358 N N . ILE A 1 189 ? 3.551 -1.295 16.821 1.00 98.75 189 ILE A N 1
ATOM 1359 C CA . ILE A 1 189 ? 2.654 -1.379 17.982 1.00 98.75 189 ILE A CA 1
ATOM 1360 C C . ILE A 1 189 ? 2.397 0.015 18.578 1.00 98.75 189 ILE A C 1
ATOM 1362 O O . ILE A 1 189 ? 1.253 0.352 18.877 1.00 98.75 189 ILE A O 1
ATOM 1366 N N . ALA A 1 190 ? 3.428 0.854 18.716 1.00 98.62 190 ALA A N 1
ATOM 1367 C CA . ALA A 1 190 ? 3.269 2.219 19.223 1.00 98.62 190 ALA A CA 1
ATOM 1368 C C . ALA A 1 190 ? 2.416 3.104 18.293 1.00 98.62 190 ALA A C 1
ATOM 1370 O O . ALA A 1 190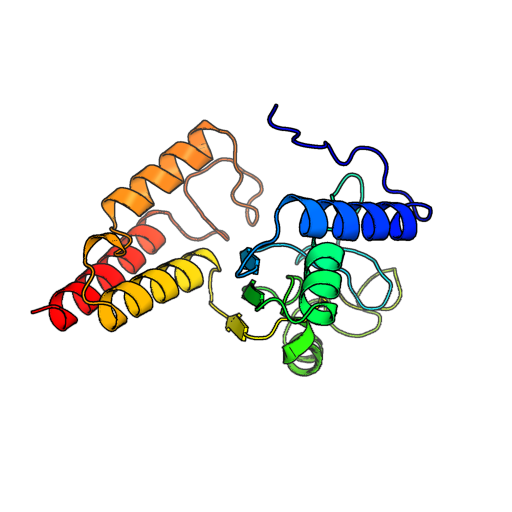 ? 1.627 3.920 18.769 1.00 98.62 190 ALA A O 1
ATOM 1371 N N . LEU A 1 191 ? 2.535 2.929 16.974 1.00 98.44 191 LEU A N 1
ATOM 1372 C CA . LEU A 1 191 ? 1.692 3.619 15.994 1.00 98.44 191 LEU A CA 1
ATOM 1373 C C . LEU A 1 191 ? 0.223 3.188 16.108 1.00 98.44 191 LEU A C 1
ATOM 1375 O O . LEU A 1 191 ? -0.665 4.042 16.079 1.00 98.44 191 LEU A O 1
ATOM 1379 N N . ALA A 1 192 ? -0.035 1.894 16.310 1.00 98.44 192 ALA A N 1
ATOM 1380 C CA . ALA A 1 192 ? -1.381 1.387 16.567 1.00 98.44 192 ALA A CA 1
ATOM 1381 C C . ALA A 1 192 ? -1.961 1.915 17.894 1.00 98.44 192 ALA A C 1
ATOM 1383 O O . ALA A 1 192 ? -3.130 2.289 17.939 1.00 98.44 192 ALA A O 1
ATOM 1384 N N . GLU A 1 193 ? -1.155 2.020 18.958 1.00 98.62 193 GLU A N 1
ATOM 1385 C CA . GLU A 1 193 ? -1.560 2.650 20.230 1.00 98.62 193 GLU A CA 1
ATOM 1386 C C . GLU A 1 193 ? -1.947 4.120 20.039 1.00 98.62 193 GLU A C 1
ATOM 1388 O O . GLU A 1 193 ? -2.992 4.559 20.521 1.00 98.62 193 GLU A O 1
ATOM 1393 N N . LEU A 1 194 ? -1.149 4.884 19.289 1.00 98.38 194 LEU A N 1
ATOM 1394 C CA . LEU A 1 194 ? -1.457 6.283 19.001 1.00 98.38 194 LEU A CA 1
ATOM 1395 C C . LEU A 1 194 ? -2.781 6.423 18.234 1.00 98.38 194 LEU A C 1
ATOM 1397 O O . LEU A 1 194 ? -3.615 7.261 18.589 1.00 98.38 194 LEU A O 1
ATOM 1401 N N . ALA A 1 195 ? -2.987 5.598 17.204 1.00 97.88 195 ALA A N 1
ATOM 1402 C CA . ALA A 1 195 ? -4.221 5.590 16.426 1.00 97.88 195 ALA A CA 1
ATOM 1403 C C . ALA A 1 195 ? -5.438 5.187 17.279 1.00 97.88 195 ALA A C 1
ATOM 1405 O O . ALA A 1 195 ? -6.481 5.843 17.199 1.00 97.88 195 ALA A O 1
ATOM 1406 N N . ASP A 1 196 ? -5.305 4.167 18.133 1.00 97.88 196 ASP A N 1
ATOM 1407 C CA . ASP A 1 196 ? -6.352 3.732 19.066 1.00 97.88 196 ASP A CA 1
ATOM 1408 C C . ASP A 1 196 ? -6.723 4.856 20.045 1.00 97.88 196 ASP A C 1
ATOM 1410 O O . ASP A 1 196 ? -7.902 5.193 20.178 1.00 97.88 196 ASP A O 1
ATOM 1414 N N . ALA A 1 197 ? -5.734 5.518 20.652 1.00 97.56 197 ALA A N 1
ATOM 1415 C CA . ALA A 1 197 ? -5.957 6.612 21.594 1.00 97.56 197 ALA A CA 1
ATOM 1416 C C . ALA A 1 197 ? -6.675 7.815 20.956 1.00 97.56 197 ALA A C 1
ATOM 1418 O O . ALA A 1 197 ? -7.630 8.347 21.535 1.00 97.56 197 ALA A O 1
ATOM 1419 N N . ILE A 1 198 ? -6.252 8.233 19.755 1.00 96.94 198 ILE A N 1
ATOM 1420 C CA . ILE A 1 198 ? -6.905 9.315 18.998 1.00 96.94 198 ILE A CA 1
ATOM 1421 C C . ILE A 1 198 ? -8.356 8.940 18.694 1.00 96.94 198 ILE A C 1
ATOM 1423 O O . ILE A 1 198 ? -9.270 9.732 18.935 1.00 96.94 198 ILE A O 1
ATOM 1427 N N . THR A 1 199 ? -8.566 7.720 18.204 1.00 96.94 199 THR A N 1
ATOM 1428 C CA . THR A 1 199 ? -9.880 7.257 17.759 1.00 96.94 199 THR A CA 1
ATOM 1429 C C . THR A 1 199 ? -10.851 7.127 18.922 1.00 96.94 199 THR A C 1
ATOM 1431 O O . THR A 1 199 ? -11.957 7.655 18.857 1.00 96.94 199 THR A O 1
ATOM 1434 N N . ARG A 1 200 ? -10.439 6.493 20.027 1.00 95.25 200 ARG A N 1
ATOM 1435 C CA . ARG A 1 200 ? -11.280 6.354 21.224 1.00 95.25 200 ARG A CA 1
ATOM 1436 C C . ARG A 1 200 ? -11.688 7.701 21.786 1.00 95.25 200 ARG A C 1
ATOM 1438 O O . ARG A 1 200 ? -12.849 7.871 22.128 1.00 95.25 200 ARG A O 1
ATOM 1445 N N . LYS A 1 201 ? -10.764 8.664 21.840 1.00 94.12 201 LYS A N 1
ATOM 1446 C CA . LYS A 1 201 ? -11.077 10.021 22.298 1.00 94.12 201 LYS A CA 1
ATOM 1447 C C . LYS A 1 201 ? -12.144 10.691 21.431 1.00 94.12 201 LYS A C 1
ATOM 1449 O O . LYS A 1 201 ? -12.958 11.429 21.967 1.00 94.12 201 LYS A O 1
ATOM 1454 N N . ALA A 1 202 ? -12.132 10.452 20.122 1.00 93.12 202 ALA A N 1
ATOM 1455 C CA . ALA A 1 202 ? -13.120 11.007 19.201 1.00 93.12 202 ALA A CA 1
ATOM 1456 C C . ALA A 1 202 ? -14.498 10.322 19.277 1.00 93.12 202 ALA A C 1
ATOM 1458 O O . ALA A 1 202 ? -15.465 10.868 18.753 1.00 93.12 202 ALA A O 1
ATOM 1459 N N . LEU A 1 203 ? -14.584 9.139 19.894 1.00 93.12 203 LEU A N 1
ATOM 1460 C CA . LEU A 1 203 ? -15.825 8.379 20.080 1.00 93.12 203 LEU A CA 1
ATOM 1461 C C . LEU A 1 203 ? -16.485 8.595 21.454 1.00 93.12 203 LEU A C 1
ATOM 1463 O O . LEU A 1 203 ? -17.564 8.049 21.688 1.00 93.12 203 LEU A O 1
ATOM 1467 N N . LEU A 1 204 ? -15.833 9.336 22.355 1.00 85.75 204 LEU A N 1
ATOM 1468 C CA . LEU A 1 204 ? -16.398 9.785 23.633 1.00 85.75 204 LEU A CA 1
ATOM 1469 C C . LEU A 1 204 ? -17.289 11.015 23.429 1.00 85.75 204 LEU A C 1
ATOM 1471 O O . LEU A 1 204 ? -18.343 11.069 24.099 1.00 85.75 204 LEU A O 1
#

Foldseek 3Di:
DDDPDFQQDDDPVCPVVLLVVLVVCCVVVVDLEAEAFAAFAADPLRFAADLVLDTDPHRDRRCLSNQVVCVVVVRAYEYFDAQQRHAASLVVLVVNCVPGQQQHQCSHPSRGGSGHNHRGPYYQYDNHSVLSVQLVLLVVCLVVLNLVSQCALVNLLVVLVVCLVVPNDQPCVRGRDSDHVPHDSVVSSVSSHVSNVVSVVSSD

Secondary structure (DSSP, 8-state):
----------SGGGHHHHHHHHHHHHHHH--S-EEEES-BPP-TTS--B-TTS-B--TT---HHHHHHHHHHTT--EEEEESSSSBTTGGGGHHHHHHHSTT-STTSSTTSS-S------SEEEE-SSHHHHHHHHHHHHHHHHT-GGG---HHHHHHHHHHHHHTT--BTTTTB-SS-BTTB-HHHHHHHHHHHHHHHHHHT-